Protein AF-A0A0F9WLZ4-F1 (afdb_monomer_lite)

Organism: NCBI:txid40302

Radius of gyration: 17.46 Å; chains: 1; bounding box: 41×47×43 Å

Structure (mmCIF, N/CA/C/O backbone):
data_AF-A0A0F9WLZ4-F1
#
_entry.id   AF-A0A0F9WLZ4-F1
#
loop_
_atom_site.group_PDB
_atom_site.id
_atom_site.type_symbol
_atom_site.label_atom_id
_atom_site.label_alt_id
_atom_site.label_comp_id
_atom_site.label_asym_id
_atom_site.label_entity_id
_atom_site.label_seq_id
_atom_site.pdbx_PDB_ins_code
_atom_site.Cartn_x
_atom_site.Cartn_y
_atom_site.Cartn_z
_atom_site.occupancy
_atom_site.B_iso_or_equiv
_atom_site.auth_seq_id
_atom_site.auth_comp_id
_atom_site.auth_asym_id
_atom_site.auth_atom_id
_atom_site.pdbx_PDB_model_num
ATOM 1 N N . MET A 1 1 ? 6.764 -21.287 13.023 1.00 32.31 1 MET A N 1
ATOM 2 C CA . MET A 1 1 ? 6.531 -20.755 11.669 1.00 32.31 1 MET A CA 1
ATOM 3 C C . MET A 1 1 ? 5.097 -21.068 11.311 1.00 32.31 1 MET A C 1
ATOM 5 O O . MET A 1 1 ? 4.788 -22.219 11.037 1.00 32.31 1 MET A O 1
ATOM 9 N N . THR A 1 2 ? 4.209 -20.092 11.456 1.00 35.94 2 THR A N 1
ATOM 10 C CA . THR A 1 2 ? 2.834 -20.176 10.963 1.00 35.94 2 THR A CA 1
ATOM 11 C C . THR A 1 2 ? 2.924 -20.168 9.442 1.00 35.94 2 THR A C 1
ATOM 13 O O . THR A 1 2 ? 3.440 -19.208 8.874 1.00 35.94 2 THR A O 1
ATOM 16 N N . GLU A 1 3 ? 2.523 -21.262 8.790 1.00 42.81 3 GLU A N 1
ATOM 17 C CA . GLU A 1 3 ? 2.332 -21.270 7.338 1.00 42.81 3 GLU A CA 1
ATOM 18 C C . GLU A 1 3 ? 1.482 -20.056 6.970 1.00 42.81 3 GLU A C 1
ATOM 20 O O . GLU A 1 3 ? 0.448 -19.812 7.595 1.00 42.81 3 GLU A O 1
ATOM 25 N N . ASN A 1 4 ? 1.953 -19.270 6.005 1.00 51.56 4 ASN A N 1
ATOM 26 C CA . ASN A 1 4 ? 1.273 -18.067 5.566 1.00 51.56 4 ASN A CA 1
ATOM 27 C C . ASN A 1 4 ? -0.102 -18.475 4.990 1.00 51.56 4 ASN A C 1
ATOM 29 O O . ASN A 1 4 ? -0.203 -18.977 3.871 1.00 51.56 4 ASN A O 1
ATOM 33 N N . PHE A 1 5 ? -1.150 -18.365 5.814 1.00 51.28 5 PHE A N 1
ATOM 34 C CA . PHE A 1 5 ? -2.475 -18.955 5.583 1.00 51.28 5 PHE A CA 1
ATOM 35 C C . PHE A 1 5 ? -3.078 -18.511 4.243 1.00 51.28 5 PHE A C 1
ATOM 37 O O . PHE A 1 5 ? -3.756 -19.282 3.568 1.00 51.28 5 PHE A O 1
ATOM 44 N N . PHE A 1 6 ? -2.746 -17.295 3.812 1.00 56.88 6 PHE A N 1
ATOM 45 C CA . PHE A 1 6 ? -3.253 -16.692 2.586 1.00 56.88 6 PHE A CA 1
ATOM 46 C C . PHE A 1 6 ? -2.395 -16.982 1.357 1.00 56.88 6 PHE A C 1
ATOM 48 O O . PHE A 1 6 ? -2.932 -17.074 0.255 1.00 56.88 6 PHE A O 1
ATOM 55 N N . LEU A 1 7 ? -1.093 -17.229 1.540 1.00 55.56 7 LEU A N 1
ATOM 56 C CA . LEU A 1 7 ? -0.236 -17.775 0.489 1.00 55.56 7 LEU A CA 1
ATOM 57 C C . LEU A 1 7 ? -0.803 -19.101 -0.025 1.00 55.56 7 LEU A C 1
ATOM 59 O O . LEU A 1 7 ? -0.860 -19.323 -1.229 1.00 55.56 7 LEU A O 1
ATOM 63 N N . LYS A 1 8 ? -1.297 -19.945 0.885 1.00 60.53 8 LYS A N 1
ATOM 64 C CA . LYS A 1 8 ? -1.976 -21.190 0.530 1.00 60.53 8 LYS A CA 1
ATOM 65 C C . LYS A 1 8 ? -3.262 -20.946 -0.264 1.00 60.53 8 LYS A C 1
ATOM 67 O O . LYS A 1 8 ? -3.440 -21.579 -1.289 1.00 60.53 8 LYS A O 1
ATOM 72 N N . GLU A 1 9 ? -4.109 -19.991 0.130 1.00 60.03 9 GLU A N 1
ATOM 73 C CA . GLU A 1 9 ? -5.340 -19.677 -0.621 1.00 60.03 9 GLU A CA 1
ATOM 74 C C . GLU A 1 9 ? -5.078 -19.101 -2.022 1.00 60.03 9 GLU A C 1
ATOM 76 O O . GLU A 1 9 ? -5.843 -19.372 -2.948 1.00 60.03 9 GLU A O 1
ATOM 81 N N . VAL A 1 10 ? -4.014 -18.311 -2.190 1.00 59.75 10 VAL A N 1
ATOM 82 C CA . VAL A 1 10 ? -3.597 -17.802 -3.506 1.00 59.75 10 VAL A CA 1
ATOM 83 C C . VAL A 1 10 ? -2.995 -18.932 -4.346 1.00 59.75 10 VAL A C 1
ATOM 85 O O . VAL A 1 10 ? -3.375 -19.090 -5.501 1.00 59.75 10 VAL A O 1
ATOM 88 N N . ILE A 1 11 ? -2.125 -19.766 -3.765 1.00 62.53 11 ILE A N 1
ATOM 89 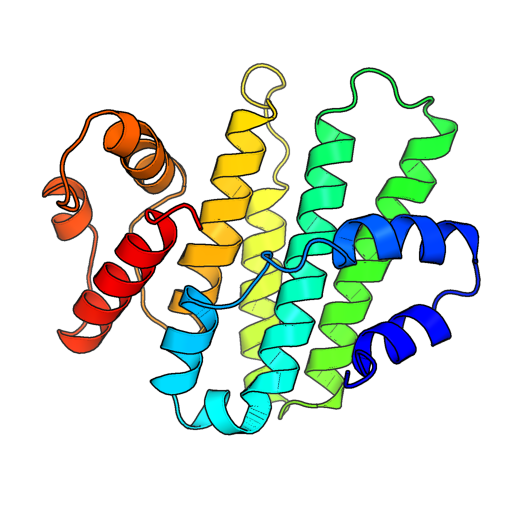C CA . ILE A 1 11 ? -1.535 -20.942 -4.427 1.00 62.53 11 ILE A CA 1
ATOM 90 C C . ILE A 1 11 ? -2.611 -21.949 -4.846 1.00 62.53 11 ILE A C 1
ATOM 92 O O . ILE A 1 11 ? -2.578 -22.424 -5.974 1.00 62.53 11 ILE A O 1
ATOM 96 N N . ASP A 1 12 ? -3.590 -22.231 -3.984 1.00 62.09 12 ASP A N 1
ATOM 97 C CA . ASP A 1 12 ? -4.677 -23.185 -4.248 1.00 62.09 12 ASP A CA 1
ATOM 98 C C . ASP A 1 12 ? -5.582 -22.733 -5.412 1.00 62.09 12 ASP A C 1
ATOM 100 O O . ASP A 1 12 ? -6.299 -23.546 -5.993 1.00 62.09 12 ASP A O 1
ATOM 104 N N . LYS A 1 13 ? -5.548 -21.442 -5.772 1.00 59.03 13 LYS A N 1
ATOM 105 C CA . LYS A 1 13 ? -6.266 -20.874 -6.923 1.00 59.03 13 LYS A CA 1
ATOM 106 C C . LYS A 1 13 ? -5.417 -20.754 -8.189 1.00 59.03 13 LYS A C 1
ATOM 108 O O . LYS A 1 13 ? -5.977 -20.517 -9.257 1.00 59.03 13 LYS A O 1
ATOM 113 N N . ILE A 1 14 ? -4.096 -20.886 -8.088 1.00 59.16 14 ILE A N 1
ATOM 114 C CA . ILE A 1 14 ? -3.179 -20.799 -9.225 1.00 59.16 14 ILE A CA 1
ATOM 115 C C . ILE A 1 14 ? -2.847 -22.224 -9.674 1.00 59.16 14 ILE A C 1
ATOM 117 O O . ILE A 1 14 ? -2.032 -22.915 -9.071 1.00 59.16 14 ILE A O 1
ATOM 121 N N . GLU A 1 15 ? -3.459 -22.674 -10.770 1.00 58.41 15 GLU A N 1
ATOM 122 C CA . GLU A 1 15 ? -3.225 -24.027 -11.305 1.00 58.41 15 GLU A CA 1
ATOM 123 C C . GLU A 1 15 ? -1.816 -24.203 -11.913 1.00 58.41 15 GLU A C 1
ATOM 125 O O . GLU A 1 15 ? -1.341 -25.325 -12.096 1.00 58.41 15 GLU A O 1
ATOM 130 N N . ASN A 1 16 ? -1.118 -23.102 -12.211 1.00 64.00 16 ASN A N 1
ATOM 131 C CA . ASN A 1 16 ? 0.193 -23.111 -12.854 1.00 64.00 16 ASN A CA 1
ATOM 132 C C . ASN A 1 16 ? 1.342 -23.036 -11.828 1.00 64.00 16 ASN A C 1
ATOM 134 O O . ASN A 1 16 ? 1.561 -22.009 -11.184 1.00 64.00 16 ASN A O 1
ATOM 138 N N . LYS A 1 17 ? 2.123 -24.118 -11.720 1.00 66.81 17 LYS A N 1
ATOM 139 C CA . LYS A 1 17 ? 3.279 -24.210 -10.809 1.00 66.81 17 LYS A CA 1
ATOM 140 C C . LYS A 1 17 ? 4.381 -23.187 -11.085 1.00 66.81 17 LYS A C 1
ATOM 142 O O . LYS A 1 17 ? 4.962 -22.688 -10.126 1.00 66.81 17 LYS A O 1
ATOM 147 N N . ASP A 1 18 ? 4.634 -22.840 -12.343 1.00 63.75 18 ASP A N 1
ATOM 148 C CA . ASP A 1 18 ? 5.679 -21.873 -12.693 1.00 63.75 18 ASP A CA 1
ATOM 149 C C . ASP A 1 18 ? 5.320 -20.475 -12.163 1.00 63.75 18 ASP A C 1
ATOM 151 O O . ASP A 1 18 ? 6.177 -19.763 -11.638 1.00 63.75 18 ASP A O 1
ATOM 155 N N . MET A 1 19 ? 4.028 -20.120 -12.182 1.00 63.81 19 MET A N 1
ATOM 156 C CA . MET A 1 19 ? 3.538 -18.881 -11.564 1.00 63.81 19 MET A CA 1
ATOM 157 C C . MET A 1 19 ? 3.732 -18.883 -10.041 1.00 63.81 19 MET A C 1
ATOM 159 O O . MET A 1 19 ? 4.098 -17.862 -9.465 1.00 63.81 19 MET A O 1
ATOM 163 N N . ILE A 1 20 ? 3.528 -20.026 -9.377 1.00 66.50 20 ILE A N 1
ATOM 164 C CA . ILE A 1 20 ? 3.722 -20.168 -7.924 1.00 66.50 20 ILE A CA 1
ATOM 165 C C . ILE A 1 20 ? 5.199 -20.005 -7.535 1.00 66.50 20 ILE A C 1
ATOM 167 O O . ILE A 1 20 ? 5.508 -19.441 -6.483 1.00 66.50 20 ILE A O 1
ATOM 171 N N . ASP A 1 21 ? 6.130 -20.491 -8.349 1.00 70.50 21 ASP A N 1
ATOM 172 C CA . ASP A 1 21 ? 7.555 -20.385 -8.033 1.00 70.50 21 ASP A CA 1
ATOM 173 C C . ASP A 1 21 ? 8.109 -18.979 -8.305 1.00 70.50 21 ASP A C 1
ATOM 175 O O . ASP A 1 21 ? 8.888 -18.467 -7.495 1.00 70.50 21 ASP A O 1
ATOM 179 N N . ILE A 1 22 ? 7.626 -18.294 -9.349 1.00 66.12 22 ILE A N 1
ATOM 180 C CA . ILE A 1 22 ? 7.871 -16.853 -9.537 1.00 66.12 22 ILE A CA 1
ATOM 181 C C . ILE A 1 22 ? 7.288 -16.069 -8.354 1.00 66.12 22 ILE A C 1
ATOM 183 O O . ILE A 1 22 ? 7.965 -15.214 -7.785 1.00 66.12 22 ILE A O 1
ATOM 187 N N . PHE A 1 23 ? 6.072 -16.405 -7.919 1.00 67.88 23 PHE A N 1
ATOM 188 C CA . PHE A 1 23 ? 5.398 -15.756 -6.796 1.00 67.88 23 PHE A CA 1
ATOM 189 C C . PHE A 1 23 ? 6.194 -15.822 -5.491 1.00 67.88 23 PHE A C 1
ATOM 191 O O . PHE A 1 23 ? 6.380 -14.806 -4.818 1.00 67.88 23 PHE A O 1
ATOM 198 N N . LYS A 1 24 ? 6.719 -17.000 -5.141 1.00 70.19 24 LYS A N 1
ATOM 199 C CA . LYS A 1 24 ? 7.513 -17.179 -3.916 1.00 70.19 24 LYS A CA 1
ATOM 200 C C . LYS A 1 24 ? 8.721 -16.245 -3.856 1.00 70.19 24 LYS A C 1
ATOM 202 O O . LYS A 1 24 ? 9.041 -15.782 -2.766 1.00 70.19 24 LYS A O 1
ATOM 207 N N . LYS A 1 25 ? 9.344 -15.916 -4.997 1.00 71.69 25 LYS A N 1
ATOM 208 C CA . LYS A 1 25 ? 10.484 -14.983 -5.070 1.00 71.69 25 LYS A CA 1
ATOM 209 C C . LYS A 1 25 ? 10.130 -13.583 -4.553 1.00 71.69 25 LYS A C 1
ATOM 211 O O . LYS A 1 25 ? 10.965 -12.923 -3.939 1.00 71.69 25 LYS A O 1
ATOM 216 N N . TYR A 1 26 ? 8.908 -13.121 -4.809 1.00 69.25 26 TYR A N 1
ATOM 217 C CA . TYR A 1 26 ? 8.459 -11.790 -4.393 1.00 69.25 26 TYR A CA 1
ATOM 218 C C . TYR A 1 26 ? 7.930 -11.766 -2.955 1.00 69.25 26 TYR A C 1
ATOM 220 O O . TYR A 1 26 ? 7.994 -10.726 -2.303 1.00 69.25 26 TYR A O 1
ATOM 228 N N . LEU A 1 27 ? 7.484 -12.914 -2.440 1.00 65.81 27 LEU A N 1
ATOM 229 C CA . LEU A 1 27 ? 7.003 -13.081 -1.066 1.00 65.81 27 LEU A CA 1
ATOM 230 C C . LEU A 1 27 ? 8.093 -13.362 -0.034 1.00 65.81 27 LEU A C 1
ATOM 232 O O . LEU A 1 27 ? 7.906 -13.054 1.137 1.00 65.81 27 LEU A O 1
ATOM 236 N N . SER A 1 28 ? 9.205 -13.977 -0.444 1.00 55.72 28 SER A N 1
ATOM 237 C CA . SER A 1 28 ? 10.303 -14.357 0.455 1.00 55.72 28 SER A CA 1
ATOM 238 C C . SER A 1 28 ? 11.131 -13.173 0.953 1.00 55.72 28 SER A C 1
ATOM 240 O O . SER A 1 28 ? 12.042 -13.363 1.750 1.00 55.72 28 SER A O 1
ATOM 242 N N . ASN A 1 29 ? 10.853 -11.961 0.471 1.00 54.00 29 ASN A N 1
ATOM 243 C CA . ASN A 1 29 ? 11.454 -10.748 1.007 1.00 54.00 29 ASN A CA 1
ATOM 244 C C . ASN A 1 29 ? 10.631 -10.309 2.222 1.00 54.00 29 ASN A C 1
ATOM 246 O O . ASN A 1 29 ? 9.601 -9.650 2.082 1.00 54.00 29 ASN A O 1
ATOM 250 N N . GLU A 1 30 ? 11.086 -10.740 3.397 1.00 49.75 30 GLU A N 1
ATOM 251 C CA . GLU A 1 30 ? 10.415 -10.611 4.696 1.00 49.75 30 GLU A CA 1
ATOM 252 C C . GLU A 1 30 ? 10.121 -9.155 5.127 1.00 49.75 30 GLU A C 1
ATOM 254 O O . GLU A 1 30 ? 9.250 -8.945 5.967 1.00 49.75 30 GLU A O 1
ATOM 259 N N . ASP A 1 31 ? 10.730 -8.146 4.494 1.00 50.47 31 ASP A N 1
ATOM 260 C CA . ASP A 1 31 ? 10.697 -6.738 4.944 1.00 50.47 31 ASP A CA 1
ATOM 261 C C . ASP A 1 31 ? 9.610 -5.860 4.302 1.00 50.47 31 ASP A C 1
ATOM 263 O O . ASP A 1 31 ? 9.563 -4.641 4.462 1.00 50.47 31 ASP A O 1
ATOM 267 N N . VAL A 1 32 ? 8.712 -6.460 3.528 1.00 51.06 32 VAL A N 1
ATOM 268 C CA . VAL A 1 32 ? 7.831 -5.707 2.624 1.00 51.06 32 VAL A CA 1
ATOM 269 C C . VAL A 1 32 ? 6.664 -5.006 3.334 1.00 51.06 32 VAL A C 1
ATOM 271 O O . VAL A 1 32 ? 6.018 -4.115 2.783 1.00 51.06 32 VAL A O 1
ATOM 274 N N . CYS A 1 33 ? 6.381 -5.359 4.578 1.00 54.12 33 CYS A N 1
ATOM 275 C CA . CYS A 1 33 ? 5.324 -4.720 5.334 1.00 54.12 33 CYS A CA 1
ATOM 276 C C . CYS A 1 33 ? 5.626 -4.911 6.802 1.00 54.12 33 CYS A C 1
ATOM 278 O O . CYS A 1 33 ? 5.719 -6.064 7.214 1.00 54.12 33 CYS A O 1
ATOM 280 N N . CYS A 1 34 ? 5.714 -3.829 7.580 1.00 63.53 34 CYS A N 1
ATOM 281 C CA . CYS A 1 34 ? 4.942 -3.824 8.817 1.00 63.53 34 CYS A CA 1
ATOM 282 C C . CYS A 1 34 ? 4.981 -2.521 9.598 1.00 63.53 34 CYS A C 1
ATOM 284 O O . CYS A 1 34 ? 3.930 -2.136 10.078 1.00 63.53 34 CYS A O 1
ATOM 286 N N . SER A 1 35 ? 6.104 -1.818 9.751 1.00 77.56 35 SER A N 1
ATOM 287 C CA . SER A 1 35 ? 6.188 -0.818 10.832 1.00 77.56 35 SER A CA 1
ATOM 288 C C . SER A 1 35 ? 5.157 0.320 10.713 1.00 77.56 35 SER A C 1
ATOM 290 O O . SER A 1 35 ? 4.478 0.638 11.692 1.00 77.56 35 SER A O 1
ATOM 292 N N . THR A 1 36 ? 4.947 0.876 9.513 1.00 85.56 36 THR A N 1
ATOM 293 C CA . THR A 1 36 ? 3.945 1.933 9.283 1.00 85.56 36 THR A CA 1
ATOM 294 C C . THR A 1 36 ? 2.511 1.414 9.355 1.00 85.56 36 THR A C 1
ATOM 296 O O . THR A 1 36 ? 1.663 2.028 10.001 1.00 85.56 36 THR A O 1
ATOM 299 N N . LEU A 1 37 ? 2.227 0.264 8.739 1.00 87.19 37 LEU A N 1
ATOM 300 C CA . LEU A 1 37 ? 0.895 -0.339 8.758 1.00 87.19 37 LEU A CA 1
ATOM 301 C C . LEU A 1 37 ? 0.510 -0.824 10.166 1.00 87.19 37 LEU A C 1
ATOM 303 O O . LEU A 1 37 ? -0.596 -0.553 10.619 1.00 87.19 37 LEU A O 1
ATOM 307 N N . GLN A 1 38 ? 1.425 -1.473 10.887 1.00 87.38 38 GLN A N 1
ATOM 308 C CA . GLN A 1 38 ? 1.256 -1.911 12.275 1.00 87.38 38 GLN A CA 1
ATOM 309 C C . GLN A 1 38 ? 1.022 -0.733 13.210 1.00 87.38 38 GLN A C 1
ATOM 311 O O . GLN A 1 38 ? 0.144 -0.814 14.067 1.00 87.38 38 GLN A O 1
ATOM 316 N N . LEU A 1 39 ? 1.767 0.369 13.043 1.00 88.88 39 LEU A N 1
ATOM 317 C CA . LEU A 1 39 ? 1.522 1.594 13.802 1.00 88.88 39 LEU A CA 1
ATOM 318 C C . LEU A 1 39 ? 0.068 2.047 13.620 1.00 88.88 39 LEU A C 1
ATOM 320 O O . LEU A 1 39 ? -0.640 2.269 14.596 1.00 88.88 39 LEU A O 1
ATOM 324 N N . ILE A 1 40 ? -0.406 2.111 12.377 1.00 89.12 40 ILE A N 1
ATOM 325 C CA . ILE A 1 40 ? -1.772 2.538 12.073 1.00 89.12 40 ILE A CA 1
ATOM 326 C C . ILE A 1 40 ? -2.826 1.556 12.601 1.00 89.12 40 ILE A C 1
ATOM 328 O O . ILE A 1 40 ? -3.836 1.982 13.165 1.00 89.12 40 ILE A O 1
ATOM 332 N N . ILE A 1 41 ? -2.608 0.248 12.444 1.00 89.19 41 ILE A N 1
ATOM 333 C CA . ILE A 1 41 ? -3.513 -0.791 12.949 1.00 89.19 41 ILE A CA 1
ATOM 334 C C . ILE A 1 41 ? -3.614 -0.711 14.476 1.00 89.19 41 ILE A C 1
ATOM 336 O O . ILE A 1 41 ? -4.712 -0.774 15.029 1.00 89.19 41 ILE A O 1
ATOM 340 N N . LYS A 1 42 ? -2.485 -0.524 15.167 1.00 86.88 42 LYS A N 1
ATOM 341 C CA . LYS A 1 42 ? -2.430 -0.410 16.628 1.00 86.88 42 LYS A CA 1
ATOM 342 C C . LYS A 1 42 ? -3.262 0.760 17.150 1.00 86.88 42 LYS A C 1
ATOM 344 O O . LYS A 1 42 ? -3.897 0.625 18.196 1.00 86.88 42 LYS A O 1
ATOM 349 N N . GLU A 1 43 ? -3.277 1.864 16.414 1.00 85.06 43 GLU A N 1
ATOM 350 C CA . GLU A 1 43 ? -3.986 3.096 16.766 1.00 85.06 43 GLU A CA 1
ATOM 351 C C . GLU A 1 43 ? -5.457 3.101 16.292 1.00 85.06 43 GLU A C 1
ATOM 353 O O . GLU A 1 43 ? -6.193 4.052 16.558 1.00 85.06 43 GLU A O 1
ATOM 358 N N . ASN A 1 44 ? -5.931 2.033 15.629 1.00 85.38 44 ASN A N 1
ATOM 359 C CA . ASN A 1 44 ? -7.316 1.894 15.175 1.00 85.38 44 ASN A CA 1
ATOM 360 C C . ASN A 1 44 ? -7.941 0.553 15.598 1.00 85.38 44 ASN A C 1
ATOM 362 O O . ASN A 1 44 ? -7.723 -0.488 14.979 1.00 85.38 44 ASN A O 1
ATOM 366 N N . GLU A 1 45 ? -8.820 0.587 16.605 1.00 84.31 45 GLU A N 1
ATOM 367 C CA . GLU A 1 45 ? -9.467 -0.614 17.157 1.00 84.31 45 GLU A CA 1
ATOM 368 C C . GLU A 1 45 ? -10.256 -1.444 16.135 1.00 84.31 45 GLU A C 1
ATOM 370 O O . GLU A 1 45 ? -10.331 -2.667 16.271 1.00 84.31 45 GLU A O 1
ATOM 375 N N . LYS A 1 46 ? -10.853 -0.808 15.116 1.00 84.06 46 LYS A N 1
ATOM 376 C CA . LYS A 1 46 ? -11.572 -1.539 14.062 1.00 84.06 46 LYS A CA 1
ATOM 377 C C . LYS A 1 46 ? -10.599 -2.340 13.207 1.00 84.06 46 LYS A C 1
ATOM 379 O O . LYS A 1 46 ? -10.890 -3.488 12.888 1.00 84.06 46 LYS A O 1
ATOM 384 N N . LEU A 1 47 ? -9.446 -1.756 12.878 1.00 87.00 47 LEU A N 1
ATOM 385 C CA . LEU A 1 47 ? -8.423 -2.429 12.081 1.00 87.00 47 LEU A CA 1
ATOM 386 C C . LEU A 1 47 ? -7.720 -3.527 12.880 1.00 87.00 47 LEU A C 1
ATOM 388 O O . LEU A 1 47 ? -7.473 -4.605 12.352 1.00 87.00 47 LEU A O 1
ATOM 392 N N . LYS A 1 48 ? -7.480 -3.290 14.173 1.00 88.88 48 LYS A N 1
ATOM 393 C CA . LYS A 1 48 ? -6.802 -4.226 15.078 1.00 88.88 48 LYS A CA 1
ATOM 394 C C . LYS A 1 48 ? -7.469 -5.599 15.172 1.00 88.88 48 LYS A C 1
ATOM 396 O O . LYS A 1 48 ? -6.789 -6.604 15.327 1.00 88.88 48 LYS A O 1
ATOM 401 N N . LYS A 1 49 ? -8.798 -5.669 15.042 1.00 88.62 49 LYS A N 1
ATOM 402 C CA . LYS A 1 49 ? -9.538 -6.948 15.018 1.00 88.62 49 LYS A CA 1
ATOM 403 C C . LYS A 1 49 ? -9.224 -7.816 13.796 1.00 88.62 49 LYS A C 1
ATOM 405 O O . LYS A 1 49 ? -9.516 -9.006 13.817 1.00 88.62 49 LYS A O 1
ATOM 410 N N . HIS A 1 50 ? -8.661 -7.216 12.753 1.00 89.12 50 HIS A N 1
ATOM 411 C CA . HIS A 1 50 ? -8.372 -7.842 11.470 1.00 89.12 50 HIS A CA 1
ATOM 412 C C . HIS A 1 50 ? -6.902 -7.631 11.064 1.00 89.12 50 HIS A C 1
ATOM 414 O O . HIS A 1 50 ? -6.590 -7.612 9.877 1.00 89.12 50 HIS A O 1
ATOM 420 N N . GLU A 1 51 ? -6.004 -7.452 12.040 1.00 87.06 51 GLU A N 1
ATOM 421 C CA . GLU A 1 51 ? -4.586 -7.133 11.821 1.00 87.06 51 GLU A CA 1
ATOM 422 C C . GLU A 1 51 ? -3.910 -8.097 10.837 1.00 87.06 51 GLU A C 1
ATOM 424 O O . GLU A 1 51 ? -3.377 -7.651 9.822 1.00 87.06 51 GLU A O 1
ATOM 429 N N . ASP A 1 52 ? -4.022 -9.406 11.073 1.00 83.19 52 ASP A N 1
ATOM 430 C CA . ASP A 1 52 ? -3.412 -10.433 10.219 1.00 83.19 52 ASP A CA 1
ATOM 431 C C . ASP A 1 52 ? -3.914 -10.359 8.768 1.00 83.19 52 ASP A C 1
ATOM 433 O O . ASP A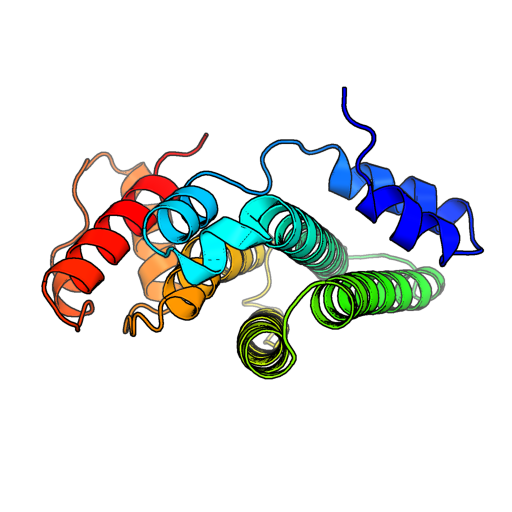 1 52 ? -3.145 -10.517 7.823 1.00 83.19 52 ASP A O 1
ATOM 437 N N . ILE A 1 53 ? -5.204 -10.063 8.578 1.00 85.38 53 ILE A N 1
ATOM 438 C CA . ILE A 1 53 ? -5.815 -9.931 7.249 1.00 85.38 53 ILE A CA 1
ATOM 439 C C . ILE A 1 53 ? -5.219 -8.723 6.521 1.00 85.38 53 ILE A C 1
ATOM 441 O O . ILE A 1 53 ? -4.897 -8.819 5.338 1.00 85.38 53 ILE A O 1
ATOM 445 N N . PHE A 1 54 ? -5.042 -7.595 7.217 1.00 86.38 54 PHE A N 1
ATOM 446 C CA . PHE A 1 54 ? -4.453 -6.394 6.625 1.00 86.38 54 PHE A CA 1
ATOM 447 C C . PHE A 1 54 ? -2.986 -6.564 6.285 1.00 86.38 54 PHE A C 1
ATOM 449 O O . PHE A 1 54 ? -2.584 -6.175 5.191 1.00 86.38 54 PHE A O 1
ATOM 456 N N . ILE A 1 55 ? -2.208 -7.145 7.195 1.00 83.00 55 ILE A N 1
ATOM 457 C CA . ILE A 1 55 ? -0.784 -7.393 6.979 1.00 83.00 55 ILE A CA 1
ATOM 458 C C . ILE A 1 55 ? -0.596 -8.276 5.743 1.00 83.00 55 ILE A C 1
ATOM 460 O O . ILE A 1 55 ? 0.190 -7.938 4.860 1.00 83.00 55 ILE A O 1
ATOM 464 N N . GLU A 1 56 ? -1.346 -9.370 5.628 1.00 78.94 56 GLU A N 1
ATOM 465 C CA . GLU A 1 56 ? -1.175 -10.308 4.517 1.00 78.94 56 GLU A CA 1
ATOM 466 C C . GLU A 1 56 ? -1.718 -9.763 3.188 1.00 78.94 56 GLU A C 1
ATOM 468 O O . GLU A 1 56 ? -1.045 -9.870 2.160 1.00 78.94 56 GLU A O 1
ATOM 473 N N . ALA A 1 57 ? -2.872 -9.086 3.193 1.00 84.38 57 ALA A N 1
ATOM 474 C CA . ALA A 1 57 ? -3.375 -8.396 2.004 1.00 84.38 57 ALA A CA 1
ATOM 475 C C . ALA A 1 57 ? -2.388 -7.320 1.515 1.00 84.38 57 ALA A C 1
ATOM 477 O O . ALA A 1 57 ? -2.146 -7.197 0.313 1.00 84.38 57 ALA A O 1
ATOM 478 N N . HIS A 1 58 ? -1.772 -6.576 2.438 1.00 87.19 58 HIS A N 1
ATOM 479 C CA . HIS A 1 58 ? -0.791 -5.556 2.090 1.00 87.19 58 HIS A CA 1
ATOM 480 C C . HIS A 1 58 ? 0.495 -6.162 1.527 1.00 87.19 58 HIS A C 1
ATOM 482 O O . HIS A 1 58 ? 0.979 -5.697 0.500 1.00 87.19 58 HIS A O 1
ATOM 488 N N . LYS A 1 59 ? 1.026 -7.236 2.126 1.00 81.50 59 LYS A N 1
ATOM 489 C CA . LYS A 1 59 ? 2.199 -7.951 1.590 1.00 81.50 59 LYS A CA 1
ATOM 490 C C . LYS A 1 59 ? 1.985 -8.394 0.145 1.00 81.50 59 LYS A C 1
ATOM 492 O O . LYS A 1 59 ? 2.861 -8.189 -0.692 1.00 81.50 59 LYS A O 1
ATOM 497 N N . LEU A 1 60 ? 0.812 -8.954 -0.159 1.00 80.75 60 LEU A N 1
ATOM 498 C CA . LEU A 1 60 ? 0.455 -9.366 -1.518 1.00 80.75 60 LEU A CA 1
ATOM 499 C C . LEU A 1 60 ? 0.371 -8.181 -2.478 1.00 80.75 60 LEU A C 1
ATOM 501 O O . LEU A 1 60 ? 0.867 -8.266 -3.600 1.00 80.75 60 LEU A O 1
ATOM 505 N N . PHE A 1 61 ? -0.203 -7.067 -2.027 1.00 85.62 61 PHE A N 1
ATOM 506 C CA . PHE A 1 61 ? -0.253 -5.840 -2.809 1.00 85.62 61 PHE A CA 1
ATOM 507 C C . PHE A 1 61 ? 1.148 -5.325 -3.151 1.00 85.62 61 PHE A C 1
ATOM 509 O O . PHE A 1 61 ? 1.453 -5.104 -4.322 1.00 85.62 61 PHE A O 1
ATOM 516 N N . VAL A 1 62 ? 2.038 -5.201 -2.165 1.00 85.62 62 VAL A N 1
ATOM 517 C CA . VAL A 1 62 ? 3.395 -4.709 -2.430 1.00 85.62 62 VAL A CA 1
ATOM 518 C C . VAL A 1 62 ? 4.189 -5.690 -3.294 1.00 85.62 62 VAL A C 1
ATOM 520 O O . VAL A 1 62 ? 4.900 -5.258 -4.197 1.00 85.62 62 VAL A O 1
ATOM 523 N N . ALA A 1 63 ? 4.048 -7.001 -3.076 1.00 80.88 63 ALA A N 1
ATOM 524 C CA . ALA A 1 63 ? 4.665 -8.012 -3.934 1.00 80.88 63 ALA A CA 1
ATOM 525 C C . ALA A 1 63 ? 4.197 -7.877 -5.393 1.00 80.88 63 ALA A C 1
ATOM 527 O O . ALA A 1 63 ? 5.025 -7.915 -6.304 1.00 80.88 63 ALA A O 1
ATOM 528 N N . SER A 1 64 ? 2.897 -7.643 -5.611 1.00 80.94 64 SER A N 1
ATOM 529 C CA . SER A 1 64 ? 2.343 -7.413 -6.949 1.00 80.94 64 SER A CA 1
ATOM 530 C C . SER A 1 64 ? 2.927 -6.165 -7.614 1.00 80.94 64 SER A C 1
ATOM 532 O O . SER A 1 64 ? 3.277 -6.220 -8.792 1.00 80.94 64 SER A O 1
ATOM 534 N N . GLN A 1 65 ? 3.124 -5.082 -6.850 1.00 85.25 65 GLN A N 1
ATOM 535 C CA . GLN A 1 65 ? 3.714 -3.853 -7.375 1.00 85.25 65 GLN A CA 1
ATOM 536 C C . GLN A 1 65 ? 5.200 -4.026 -7.689 1.00 85.25 65 GLN A C 1
ATOM 538 O O . GLN A 1 65 ? 5.641 -3.613 -8.750 1.00 85.25 65 GLN A O 1
ATOM 543 N N . ARG A 1 66 ? 5.973 -4.693 -6.825 1.00 82.31 66 ARG A N 1
ATOM 544 C CA . ARG A 1 66 ? 7.389 -4.991 -7.111 1.00 82.31 66 ARG A CA 1
ATOM 545 C C . ARG A 1 66 ? 7.549 -5.790 -8.396 1.00 82.31 66 ARG A C 1
ATOM 547 O O . ARG A 1 66 ? 8.501 -5.576 -9.135 1.00 82.31 66 ARG A O 1
ATOM 554 N N . MET A 1 67 ? 6.622 -6.710 -8.650 1.00 79.75 67 MET A N 1
ATOM 555 C CA . MET A 1 67 ? 6.620 -7.445 -9.902 1.00 79.75 67 MET A CA 1
ATOM 556 C C . MET A 1 67 ? 6.330 -6.516 -11.085 1.00 79.75 67 MET A C 1
ATOM 558 O O . MET A 1 67 ? 7.063 -6.577 -12.060 1.00 79.75 67 MET A O 1
ATOM 562 N N . LEU A 1 68 ? 5.335 -5.624 -10.991 1.00 80.38 68 LEU A N 1
ATOM 563 C CA . LEU A 1 68 ? 5.055 -4.618 -12.029 1.00 80.38 68 LEU A CA 1
ATOM 564 C C . LEU A 1 68 ? 6.260 -3.711 -12.308 1.00 80.38 68 LEU A C 1
ATOM 566 O O . LEU A 1 68 ? 6.595 -3.501 -13.471 1.00 80.38 68 LEU A O 1
ATOM 570 N N . ASP A 1 69 ? 6.937 -3.237 -11.263 1.00 80.81 69 ASP A N 1
ATOM 571 C CA . ASP A 1 69 ? 8.131 -2.396 -11.383 1.00 80.81 69 ASP A CA 1
ATOM 572 C C . ASP A 1 69 ? 9.244 -3.139 -12.149 1.00 80.81 69 ASP A C 1
ATOM 574 O O . ASP A 1 69 ? 9.797 -2.618 -13.116 1.00 80.81 69 ASP A O 1
ATOM 578 N N . ASP A 1 70 ? 9.516 -4.399 -11.784 1.00 77.94 70 ASP A N 1
ATOM 579 C CA . ASP A 1 70 ? 10.494 -5.248 -12.477 1.00 77.94 70 ASP A CA 1
ATOM 580 C C . ASP A 1 70 ? 10.133 -5.459 -13.958 1.00 77.94 70 ASP A C 1
ATOM 582 O O . ASP A 1 70 ? 11.019 -5.614 -14.798 1.00 77.94 70 ASP A O 1
ATOM 586 N N . LEU A 1 71 ? 8.842 -5.516 -14.297 1.00 75.62 71 LEU A N 1
ATOM 587 C CA . LEU A 1 71 ? 8.386 -5.661 -15.681 1.00 75.62 71 LEU A CA 1
ATOM 588 C C . LEU A 1 71 ? 8.550 -4.382 -16.482 1.00 75.62 71 LEU A C 1
ATOM 590 O O . LEU A 1 71 ? 8.953 -4.452 -17.644 1.00 75.62 71 LEU A O 1
ATOM 594 N N . ALA A 1 72 ? 8.258 -3.242 -15.862 1.00 74.69 72 ALA A N 1
ATOM 595 C CA . ALA A 1 72 ? 8.430 -1.935 -16.469 1.00 74.69 72 ALA A CA 1
ATOM 596 C C . ALA A 1 72 ? 9.917 -1.635 -16.728 1.00 74.69 72 ALA A C 1
ATOM 598 O O . ALA A 1 72 ? 10.266 -1.142 -17.796 1.00 74.69 72 ALA A O 1
ATOM 599 N N . CYS A 1 73 ? 10.806 -2.014 -15.801 1.00 71.31 73 CYS A N 1
ATOM 600 C CA . CYS A 1 73 ? 12.251 -1.792 -15.920 1.00 71.31 73 CYS A CA 1
ATOM 601 C C . CYS A 1 73 ? 12.997 -2.804 -16.806 1.00 71.31 73 CYS A C 1
ATOM 603 O O . CYS A 1 73 ? 14.171 -2.594 -17.116 1.00 71.31 73 CYS A O 1
ATOM 605 N N . LYS A 1 74 ? 12.379 -3.922 -17.208 1.00 67.62 74 LYS A N 1
ATOM 606 C CA . LYS A 1 74 ? 13.027 -4.881 -18.113 1.00 67.62 74 LYS A CA 1
ATOM 607 C C . LYS A 1 74 ? 13.023 -4.341 -19.541 1.00 67.62 74 LYS A C 1
ATOM 609 O O . LYS A 1 74 ? 12.029 -4.452 -20.259 1.00 67.62 74 LYS A O 1
ATOM 614 N N . ASP A 1 75 ? 14.194 -3.881 -19.978 1.00 53.31 75 ASP A N 1
ATOM 615 C CA . ASP A 1 75 ? 14.436 -3.405 -21.347 1.00 53.31 75 ASP A CA 1
ATOM 616 C C . ASP A 1 75 ? 14.070 -4.436 -22.434 1.00 53.31 75 ASP A C 1
ATOM 618 O O . ASP A 1 75 ? 13.789 -4.066 -23.572 1.00 53.31 75 ASP A O 1
ATOM 622 N N . ILE A 1 76 ? 14.092 -5.744 -22.141 1.00 49.59 76 ILE A N 1
ATOM 623 C CA . ILE A 1 76 ? 14.033 -6.783 -23.184 1.00 49.59 76 ILE A CA 1
ATOM 624 C C . ILE A 1 76 ? 13.438 -8.104 -22.663 1.00 49.59 76 ILE A C 1
ATOM 626 O O . ILE A 1 76 ? 14.057 -9.161 -22.789 1.00 49.59 76 ILE A O 1
ATOM 630 N N . THR A 1 77 ? 12.241 -8.112 -22.073 1.00 45.31 77 THR A N 1
ATOM 631 C CA . THR A 1 77 ? 11.503 -9.389 -22.020 1.00 45.31 77 THR A CA 1
ATOM 632 C C . THR A 1 77 ? 10.971 -9.666 -23.431 1.00 45.31 77 THR A C 1
ATOM 634 O O . THR A 1 77 ? 10.275 -8.800 -23.969 1.00 45.31 77 THR A O 1
ATOM 637 N N . PRO A 1 78 ? 11.273 -10.819 -24.067 1.00 50.50 78 PRO A N 1
ATOM 638 C CA . PRO A 1 78 ? 10.604 -11.206 -25.307 1.00 50.50 78 PRO A CA 1
ATOM 639 C C . PRO A 1 78 ? 9.092 -11.061 -25.117 1.00 50.50 78 PRO A C 1
ATOM 641 O O . PRO A 1 78 ? 8.580 -11.465 -24.072 1.00 50.50 78 PRO A O 1
ATOM 644 N N . TYR A 1 79 ? 8.397 -10.460 -26.088 1.00 50.09 79 TYR A N 1
ATOM 645 C CA . TYR A 1 79 ? 6.961 -10.140 -26.006 1.00 50.09 79 TYR A CA 1
ATOM 646 C C . TYR A 1 79 ? 6.108 -11.314 -25.484 1.00 50.09 79 TYR A C 1
ATOM 648 O O . TYR A 1 79 ? 5.154 -11.092 -24.750 1.00 50.09 79 TYR A O 1
ATOM 656 N N . GLU A 1 80 ? 6.510 -12.553 -25.780 1.00 50.84 80 GLU A N 1
ATOM 657 C CA . GLU A 1 80 ? 5.851 -13.797 -25.359 1.00 50.84 80 GLU A CA 1
ATOM 658 C C . GLU A 1 80 ? 5.768 -13.998 -23.831 1.00 50.84 80 GLU A C 1
ATOM 660 O O . GLU A 1 80 ? 4.856 -14.669 -23.359 1.00 50.84 80 GLU A O 1
ATOM 665 N N . ASN A 1 81 ? 6.663 -13.393 -23.039 1.00 55.38 81 ASN A N 1
ATOM 666 C CA . ASN A 1 81 ? 6.632 -13.493 -21.573 1.00 55.38 81 ASN A CA 1
ATOM 667 C C . ASN A 1 81 ? 5.882 -12.329 -20.899 1.00 55.38 81 ASN A C 1
ATOM 669 O O . ASN A 1 81 ? 5.438 -12.479 -19.763 1.00 55.38 81 ASN A O 1
ATOM 673 N N . ARG A 1 82 ? 5.689 -11.191 -21.591 1.00 61.12 82 ARG A N 1
ATOM 674 C CA . ARG A 1 82 ? 5.004 -10.013 -21.018 1.00 61.12 82 ARG A CA 1
ATOM 675 C C . ARG A 1 82 ? 3.536 -10.287 -20.700 1.00 61.12 82 ARG A C 1
ATOM 677 O O . ARG A 1 82 ? 3.044 -9.807 -19.684 1.00 61.12 82 ARG A O 1
ATOM 684 N N . ASP A 1 83 ? 2.849 -11.075 -21.522 1.00 61.91 83 ASP A N 1
ATOM 685 C CA . ASP A 1 83 ? 1.436 -11.400 -21.294 1.00 61.91 83 ASP A CA 1
ATOM 686 C C . ASP A 1 83 ? 1.250 -12.239 -20.022 1.00 61.91 83 ASP A C 1
ATOM 688 O O . ASP A 1 83 ? 0.364 -11.962 -19.213 1.00 61.91 83 ASP A O 1
ATOM 692 N N . MET A 1 84 ? 2.127 -13.224 -19.798 1.00 64.31 84 MET A N 1
ATOM 693 C CA . MET A 1 84 ? 2.117 -14.045 -18.580 1.00 64.31 84 MET A CA 1
ATOM 694 C C . MET A 1 84 ? 2.427 -13.208 -17.342 1.00 64.31 84 MET A C 1
ATOM 696 O O . MET A 1 84 ? 1.771 -13.347 -16.312 1.00 64.31 84 MET A O 1
ATOM 700 N N . ASP A 1 85 ? 3.387 -12.300 -17.463 1.00 64.00 85 ASP A N 1
ATOM 701 C CA . ASP A 1 85 ? 3.777 -11.373 -16.414 1.00 64.00 85 ASP A CA 1
ATOM 702 C C . ASP A 1 85 ? 2.631 -10.415 -16.015 1.00 64.00 85 ASP A C 1
ATOM 704 O O . ASP A 1 85 ? 2.322 -10.257 -14.833 1.00 64.00 85 ASP A O 1
ATOM 708 N N . VAL A 1 86 ? 1.909 -9.854 -16.988 1.00 68.50 86 VAL A N 1
ATOM 709 C CA . VAL A 1 86 ? 0.719 -9.022 -16.737 1.00 68.50 86 VAL A CA 1
ATOM 710 C C . VAL A 1 86 ? -0.412 -9.835 -16.095 1.00 68.50 86 VAL A C 1
ATOM 712 O O . VAL A 1 86 ? -1.022 -9.389 -15.118 1.00 68.50 86 VAL A O 1
ATOM 715 N N . VAL A 1 87 ? -0.682 -11.048 -16.593 1.00 68.25 87 VAL A N 1
ATOM 716 C CA . VAL A 1 87 ? -1.689 -11.958 -16.016 1.00 68.25 87 VAL A CA 1
ATOM 717 C C . VAL A 1 87 ? -1.361 -12.297 -14.560 1.00 68.25 87 VAL A C 1
ATOM 719 O O . VAL A 1 87 ? -2.262 -12.332 -13.714 1.00 68.25 87 VAL A O 1
ATOM 722 N N . MET A 1 88 ? -0.083 -12.494 -14.235 1.00 68.38 88 MET A N 1
ATOM 723 C CA . MET A 1 88 ? 0.365 -12.738 -12.865 1.00 68.38 88 MET A CA 1
ATOM 724 C C . MET A 1 88 ? 0.065 -11.540 -11.948 1.00 68.38 88 MET A C 1
ATOM 726 O O . MET A 1 88 ? -0.515 -11.733 -10.879 1.00 68.38 88 MET A O 1
ATOM 730 N N . CYS A 1 89 ? 0.338 -10.303 -12.375 1.00 70.25 89 CYS A N 1
ATOM 731 C CA . CYS A 1 89 ? 0.009 -9.102 -11.595 1.00 70.25 89 CYS A CA 1
ATOM 732 C C . CYS A 1 89 ? -1.492 -8.975 -11.301 1.00 70.25 89 CYS A C 1
ATOM 734 O O . CYS A 1 89 ? -1.882 -8.747 -10.152 1.00 70.25 89 CYS A O 1
ATOM 736 N N . PHE A 1 90 ? -2.347 -9.193 -12.307 1.00 72.50 90 PHE A N 1
A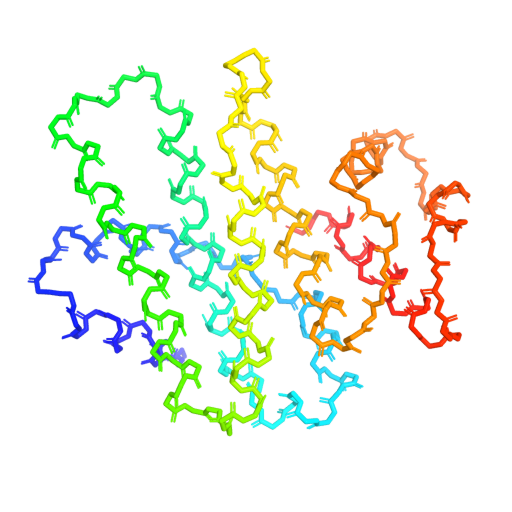TOM 737 C CA . PHE A 1 90 ? -3.800 -9.199 -12.107 1.00 72.50 90 PHE A CA 1
ATOM 738 C C . PHE A 1 90 ? -4.252 -10.307 -11.156 1.00 72.50 90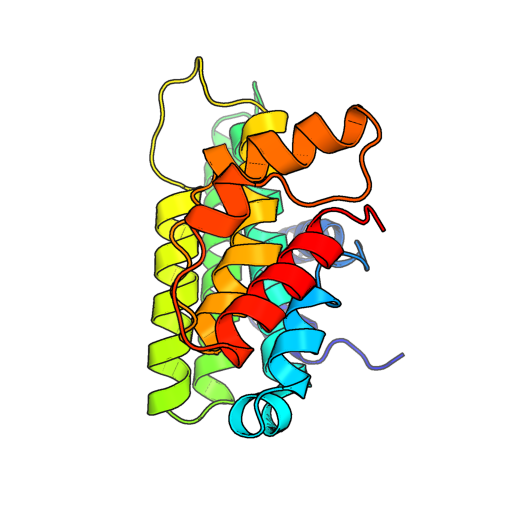 PHE A C 1
ATOM 740 O O . PHE A 1 90 ? -5.140 -10.089 -10.330 1.00 72.50 90 PHE A O 1
ATOM 747 N N . THR A 1 91 ? -3.619 -11.478 -11.229 1.00 70.19 91 THR A N 1
ATOM 748 C CA . THR A 1 91 ? -3.907 -12.602 -10.332 1.00 70.19 91 THR A CA 1
ATOM 749 C C . THR A 1 91 ? -3.567 -12.254 -8.879 1.00 70.19 91 THR A C 1
ATOM 751 O O . THR A 1 91 ? -4.356 -12.556 -7.981 1.00 70.19 91 THR A O 1
ATOM 754 N N . PHE A 1 92 ? -2.461 -11.542 -8.625 1.00 71.69 92 PHE A N 1
ATOM 755 C CA . PHE A 1 92 ? -2.119 -11.084 -7.273 1.00 71.69 92 PHE A CA 1
ATOM 756 C C . PHE A 1 92 ? -3.105 -10.068 -6.727 1.00 71.69 92 PHE A C 1
ATOM 758 O O . PHE A 1 92 ? -3.582 -10.218 -5.600 1.00 71.69 92 PHE A O 1
ATOM 765 N N . TYR A 1 93 ? -3.459 -9.073 -7.535 1.00 75.62 93 TYR A N 1
ATOM 766 C CA . TYR A 1 93 ? -4.436 -8.077 -7.122 1.00 75.62 93 TYR A CA 1
ATOM 767 C C . TYR A 1 93 ? -5.814 -8.713 -6.860 1.00 75.62 93 TYR A C 1
ATOM 769 O O . TYR A 1 93 ? -6.467 -8.419 -5.858 1.00 75.62 93 TYR A O 1
ATOM 777 N N . ALA A 1 94 ? -6.228 -9.689 -7.676 1.00 76.50 94 ALA A N 1
ATOM 778 C CA . ALA A 1 94 ? -7.435 -10.477 -7.425 1.00 76.50 94 ALA A CA 1
ATOM 779 C C . ALA A 1 94 ? -7.357 -11.295 -6.117 1.00 76.50 94 ALA A C 1
ATOM 781 O O . ALA A 1 94 ? -8.373 -11.469 -5.430 1.00 76.50 94 ALA A O 1
ATOM 782 N N . GLY A 1 95 ? -6.163 -11.767 -5.745 1.00 76.06 95 GLY A N 1
ATOM 783 C CA . GLY A 1 95 ? -5.879 -12.387 -4.451 1.00 76.06 95 GLY A CA 1
ATOM 784 C C . GLY A 1 95 ? -6.131 -11.434 -3.281 1.00 76.06 95 GLY A C 1
ATOM 785 O O . GLY A 1 95 ? -6.887 -11.780 -2.372 1.00 76.06 95 GLY A O 1
ATOM 786 N N . VAL A 1 96 ? -5.600 -10.206 -3.351 1.00 82.06 96 VAL A N 1
ATOM 787 C CA . VAL A 1 96 ? -5.858 -9.134 -2.366 1.00 82.06 96 VAL A CA 1
ATOM 788 C C . VAL A 1 96 ? -7.363 -8.908 -2.207 1.00 82.06 96 VAL A C 1
ATOM 790 O O . VAL A 1 96 ? -7.897 -8.983 -1.098 1.00 82.06 96 VAL A O 1
ATOM 793 N N . CYS A 1 97 ? -8.074 -8.732 -3.324 1.00 83.31 97 CYS A N 1
ATOM 794 C CA . CYS A 1 97 ? -9.521 -8.527 -3.329 1.00 83.31 97 CYS A CA 1
ATOM 795 C C . CYS A 1 97 ? -10.295 -9.691 -2.700 1.00 83.31 97 CYS A C 1
ATOM 797 O O . CYS A 1 97 ? -11.251 -9.476 -1.956 1.00 83.31 97 CYS A O 1
ATOM 799 N N . THR A 1 98 ? -9.888 -10.927 -2.992 1.00 81.19 98 THR A N 1
ATOM 800 C CA . THR A 1 98 ? -10.509 -12.132 -2.429 1.00 81.19 98 THR A CA 1
ATOM 801 C C . THR A 1 98 ? -10.360 -12.169 -0.909 1.00 81.19 98 THR A C 1
ATOM 803 O O . THR A 1 98 ? -11.343 -12.417 -0.211 1.00 81.19 98 THR A O 1
ATOM 806 N N . ILE A 1 99 ? -9.147 -11.931 -0.403 1.00 80.94 99 ILE A N 1
ATOM 807 C CA . ILE A 1 99 ? -8.834 -11.999 1.030 1.00 80.94 99 ILE A CA 1
ATOM 808 C C . ILE A 1 99 ? -9.668 -10.978 1.797 1.00 80.94 99 ILE A C 1
ATOM 810 O O . ILE A 1 99 ? -10.335 -11.328 2.771 1.00 80.94 99 ILE A O 1
ATOM 814 N N . LEU A 1 100 ? -9.696 -9.735 1.312 1.00 88.06 100 LEU A N 1
ATOM 815 C CA . LEU A 1 100 ? -10.461 -8.661 1.939 1.00 88.06 100 LEU A CA 1
ATOM 816 C C . LEU A 1 100 ? -11.966 -8.984 1.950 1.00 88.06 100 LEU A C 1
ATOM 818 O O . LEU A 1 100 ? -12.575 -8.965 3.018 1.00 88.06 100 LEU A O 1
ATOM 822 N N . LYS A 1 101 ? -12.548 -9.386 0.809 1.00 87.94 101 LYS A N 1
ATOM 823 C CA . LYS A 1 101 ? -13.990 -9.694 0.690 1.00 87.94 101 LYS A CA 1
ATOM 824 C C . LYS A 1 101 ? -14.446 -10.863 1.557 1.00 87.94 101 LYS A C 1
ATOM 826 O O . LYS A 1 101 ? -15.589 -10.896 1.997 1.00 87.94 101 LYS A O 1
ATOM 831 N N . LYS A 1 102 ? -13.578 -11.851 1.769 1.00 85.75 102 LYS A N 1
ATOM 832 C CA . LYS A 1 102 ? -13.908 -13.054 2.540 1.00 85.75 102 LYS A CA 1
ATOM 833 C C . LYS A 1 102 ? -13.854 -12.819 4.050 1.00 85.75 102 LYS A C 1
ATOM 835 O O . LYS A 1 102 ? -14.581 -13.481 4.788 1.00 85.75 102 LYS A O 1
ATOM 840 N N . HIS A 1 103 ? -12.976 -11.927 4.507 1.00 87.12 103 HIS A N 1
ATOM 841 C CA . HIS A 1 103 ? -12.617 -11.832 5.922 1.00 87.12 103 HIS A CA 1
ATOM 842 C C . HIS A 1 103 ? -12.985 -10.510 6.601 1.00 87.12 103 HIS A C 1
ATOM 844 O O . HIS A 1 103 ? -12.931 -10.436 7.832 1.00 87.12 103 HIS A O 1
ATOM 850 N N . LEU A 1 104 ? -13.368 -9.483 5.842 1.00 89.88 104 LEU A N 1
ATOM 851 C CA . LEU A 1 104 ? -13.794 -8.196 6.384 1.00 89.88 104 LEU A CA 1
ATOM 852 C C . LEU A 1 104 ? -15.310 -7.996 6.238 1.00 89.88 104 LEU A C 1
ATOM 854 O O . LEU A 1 104 ? -15.908 -8.500 5.288 1.00 89.88 104 LEU A O 1
ATOM 858 N N . PRO A 1 105 ? -15.937 -7.228 7.149 1.00 92.88 105 PRO A N 1
ATOM 859 C CA . PRO A 1 105 ? -17.274 -6.684 6.927 1.00 92.88 105 PRO A CA 1
ATOM 860 C C . PRO A 1 105 ? -17.347 -5.906 5.607 1.00 92.88 105 PRO A C 1
ATOM 862 O O . PRO A 1 105 ? -16.375 -5.251 5.235 1.00 92.88 105 PRO A O 1
ATOM 865 N N . GLU A 1 106 ? -18.489 -5.962 4.921 1.00 92.38 106 GLU A N 1
ATOM 866 C CA . GLU A 1 106 ? -18.689 -5.377 3.584 1.00 92.38 106 GLU A CA 1
ATOM 867 C C . GLU A 1 106 ? -18.319 -3.886 3.524 1.00 92.38 106 GLU A C 1
ATOM 869 O O . GLU A 1 106 ? -17.504 -3.492 2.694 1.00 92.38 106 GLU A O 1
ATOM 874 N N . ASP A 1 107 ? -18.801 -3.084 4.478 1.00 91.19 107 ASP A N 1
ATOM 875 C CA . ASP A 1 107 ? -18.530 -1.642 4.573 1.00 91.19 107 ASP A CA 1
ATOM 876 C C . ASP A 1 107 ? -17.038 -1.321 4.753 1.00 91.19 107 ASP A C 1
ATOM 878 O O . ASP A 1 107 ? -16.505 -0.368 4.177 1.00 91.19 107 ASP A O 1
ATOM 882 N N . LEU A 1 108 ? -16.345 -2.125 5.561 1.00 90.56 108 LEU A N 1
ATOM 883 C CA . LEU A 1 108 ? -14.909 -1.995 5.774 1.00 90.56 108 LEU A CA 1
ATOM 884 C C . LEU A 1 108 ? -14.126 -2.479 4.550 1.00 90.56 108 LEU A C 1
ATOM 886 O O . LEU A 1 108 ? -13.124 -1.866 4.190 1.00 90.56 108 LEU A O 1
ATOM 890 N N . CYS A 1 109 ? -14.576 -3.562 3.918 1.00 92.31 109 CYS A N 1
ATOM 891 C CA . CYS A 1 109 ? -13.953 -4.132 2.735 1.00 92.31 109 CYS A CA 1
ATOM 892 C C . CYS A 1 109 ? -13.991 -3.155 1.560 1.00 92.31 109 CYS A C 1
ATOM 894 O O . CYS A 1 109 ? -12.943 -2.897 0.977 1.00 92.31 109 CYS A O 1
ATOM 896 N N . GLU A 1 110 ? -15.160 -2.602 1.225 1.00 92.38 110 GLU A N 1
ATOM 897 C CA . GLU A 1 110 ? -15.326 -1.659 0.110 1.00 92.38 110 GLU A CA 1
ATOM 898 C C . GLU A 1 110 ? -14.391 -0.463 0.261 1.00 92.38 110 GLU A C 1
ATOM 900 O O . GLU A 1 110 ? -13.562 -0.205 -0.608 1.00 92.38 110 GLU A O 1
ATOM 905 N N . LYS A 1 111 ? -14.410 0.176 1.437 1.00 91.44 111 LYS A N 1
ATOM 906 C CA . LYS A 1 111 ? -13.536 1.315 1.731 1.00 91.44 111 LYS A CA 1
ATOM 907 C C . LYS A 1 111 ? -12.056 0.996 1.514 1.00 91.44 111 LYS A C 1
ATOM 909 O O . LYS A 1 111 ? -11.277 1.866 1.131 1.00 91.44 111 LYS A O 1
ATOM 914 N N . ILE A 1 112 ? -11.635 -0.218 1.847 1.00 91.75 112 ILE A N 1
ATOM 915 C CA . ILE A 1 112 ? -10.229 -0.609 1.778 1.00 91.75 112 ILE A CA 1
ATOM 916 C C . ILE A 1 112 ? -9.843 -0.986 0.356 1.00 91.75 112 ILE A C 1
ATOM 918 O O . ILE A 1 112 ? -8.766 -0.592 -0.089 1.00 91.75 112 ILE A O 1
ATOM 922 N N . LEU A 1 113 ? -10.725 -1.667 -0.374 1.00 92.56 113 LEU A N 1
ATOM 923 C CA . LEU A 1 113 ? -10.541 -1.915 -1.800 1.00 92.56 113 LEU A CA 1
ATOM 924 C C . LEU A 1 113 ? -10.399 -0.607 -2.573 1.00 92.56 113 LEU A C 1
ATOM 926 O O . LEU A 1 113 ? -9.448 -0.499 -3.339 1.00 92.56 113 LEU A O 1
ATOM 930 N N . ASP A 1 114 ? -11.222 0.403 -2.280 1.00 93.00 114 ASP A N 1
ATOM 931 C CA . ASP A 1 114 ? -11.112 1.729 -2.900 1.00 93.00 114 ASP A CA 1
ATOM 932 C C . ASP A 1 114 ? -9.717 2.346 -2.691 1.00 93.00 114 ASP A C 1
ATOM 934 O O . ASP A 1 114 ? -9.137 2.927 -3.606 1.00 93.00 114 ASP A O 1
ATOM 938 N N . ILE A 1 115 ? -9.137 2.198 -1.491 1.00 93.06 115 ILE A N 1
ATOM 939 C CA . ILE A 1 115 ? -7.793 2.712 -1.176 1.00 93.06 115 ILE A CA 1
ATOM 940 C C . ILE A 1 115 ? -6.718 1.972 -1.983 1.00 93.06 115 ILE A C 1
ATOM 942 O O . ILE A 1 115 ? -5.812 2.610 -2.525 1.00 93.06 115 ILE A O 1
ATOM 946 N N . TYR A 1 116 ? -6.795 0.640 -2.048 1.00 91.75 116 TYR A N 1
ATOM 947 C CA . TYR A 1 116 ? -5.841 -0.172 -2.806 1.00 91.75 116 TYR A CA 1
ATOM 948 C C . TYR A 1 116 ? -5.979 0.037 -4.316 1.00 91.75 116 TYR A C 1
ATOM 950 O O . TYR A 1 116 ? -4.968 0.078 -5.011 1.00 91.75 116 TYR A O 1
ATOM 958 N N . GLU A 1 117 ? -7.200 0.185 -4.830 1.00 90.69 117 GLU A N 1
ATOM 959 C CA . GLU A 1 117 ? -7.472 0.494 -6.235 1.00 90.69 117 GLU A CA 1
ATOM 960 C C . GLU A 1 117 ? -6.933 1.874 -6.608 1.00 90.69 117 GLU A C 1
ATOM 962 O O . GLU A 1 117 ? -6.197 1.997 -7.585 1.00 90.69 117 GLU A O 1
ATOM 967 N N . GLU A 1 118 ? -7.205 2.896 -5.792 1.00 91.38 118 GLU A N 1
ATOM 968 C CA . GLU A 1 118 ? -6.676 4.242 -6.008 1.00 91.38 118 GLU A CA 1
ATOM 969 C C . GLU A 1 118 ? -5.140 4.239 -6.028 1.00 91.38 118 GLU A C 1
ATOM 971 O O . GLU A 1 118 ? -4.528 4.818 -6.928 1.00 91.38 118 GLU A O 1
ATOM 976 N N . ALA A 1 119 ? -4.503 3.557 -5.071 1.00 91.06 119 ALA A N 1
ATOM 977 C CA . ALA A 1 119 ? -3.050 3.417 -5.036 1.00 91.06 119 ALA A CA 1
ATOM 978 C C . ALA A 1 119 ? -2.519 2.677 -6.275 1.00 91.06 119 ALA A C 1
ATOM 980 O O . ALA A 1 119 ? -1.569 3.145 -6.901 1.00 91.06 119 ALA A O 1
ATOM 981 N N . ASN A 1 120 ? -3.149 1.565 -6.664 1.00 88.19 120 ASN A N 1
ATOM 982 C CA . ASN A 1 120 ? -2.765 0.784 -7.839 1.00 88.19 120 ASN A CA 1
ATOM 983 C C . ASN A 1 120 ? -2.850 1.608 -9.131 1.00 88.19 120 ASN A C 1
ATOM 985 O O . ASN A 1 120 ? -1.909 1.621 -9.922 1.00 88.19 120 ASN A O 1
ATOM 989 N N . LEU A 1 121 ? -3.956 2.328 -9.328 1.00 87.38 121 LEU A N 1
ATOM 990 C CA . LEU A 1 121 ? -4.158 3.174 -10.501 1.00 87.38 121 LEU A CA 1
ATOM 991 C C . LEU A 1 121 ? -3.118 4.289 -10.559 1.00 87.38 121 LEU A C 1
ATOM 993 O O . LEU A 1 121 ? -2.555 4.535 -11.619 1.00 87.38 121 LEU A O 1
ATOM 997 N N . ARG A 1 122 ? -2.828 4.943 -9.427 1.00 87.94 122 ARG A N 1
ATOM 998 C CA . ARG A 1 122 ? -1.859 6.044 -9.378 1.00 87.94 122 ARG A CA 1
ATOM 999 C C . ARG A 1 122 ? -0.413 5.577 -9.531 1.00 87.94 122 ARG A C 1
ATOM 1001 O O . ARG A 1 122 ? 0.377 6.295 -10.137 1.00 87.94 122 ARG A O 1
ATOM 1008 N N . MET A 1 123 ? -0.055 4.392 -9.040 1.00 87.06 123 MET A N 1
ATOM 1009 C CA . MET A 1 123 ? 1.274 3.816 -9.280 1.00 87.06 123 MET A CA 1
ATOM 1010 C C . MET A 1 123 ? 1.481 3.458 -10.751 1.00 87.06 123 MET A C 1
ATOM 1012 O O . MET A 1 123 ? 2.553 3.722 -11.284 1.00 87.06 123 MET A O 1
ATOM 1016 N N . ASN A 1 124 ? 0.445 2.966 -11.432 1.00 80.88 124 ASN A N 1
ATOM 1017 C CA . ASN A 1 124 ? 0.560 2.370 -12.765 1.00 80.88 124 ASN A CA 1
ATOM 1018 C C . ASN A 1 124 ? -0.043 3.231 -13.897 1.00 80.88 124 ASN A C 1
ATOM 1020 O O . ASN A 1 124 ? -0.419 2.707 -14.945 1.00 80.88 124 ASN A O 1
ATOM 1024 N N . VAL A 1 125 ? -0.157 4.553 -13.701 1.00 78.38 125 VAL A N 1
ATOM 1025 C CA . VAL A 1 125 ? -0.533 5.489 -14.780 1.00 78.38 125 VAL A CA 1
ATOM 1026 C C . VAL A 1 125 ? 0.530 5.436 -15.887 1.00 78.38 125 VAL A C 1
ATOM 1028 O O . VAL A 1 125 ? 1.712 5.483 -15.548 1.00 78.38 125 VAL A O 1
ATOM 1031 N N . PRO A 1 126 ? 0.152 5.386 -17.180 1.00 69.12 126 PRO A N 1
ATOM 1032 C CA . PRO A 1 126 ? 1.111 5.502 -18.278 1.00 69.12 126 PRO A CA 1
ATOM 1033 C C . PRO A 1 126 ? 1.903 6.811 -18.188 1.00 69.12 126 PRO A C 1
ATOM 1035 O O . PRO A 1 126 ? 1.290 7.874 -18.045 1.00 69.12 126 PRO A O 1
ATOM 1038 N N . ARG A 1 127 ? 3.236 6.754 -18.280 1.00 70.62 127 ARG A N 1
ATOM 1039 C CA . ARG A 1 127 ? 4.107 7.941 -18.272 1.00 70.62 127 ARG A CA 1
ATOM 1040 C C . ARG A 1 127 ? 5.075 7.922 -19.449 1.00 70.62 127 ARG A C 1
ATOM 1042 O O . ARG A 1 127 ? 5.193 6.931 -20.166 1.00 70.62 127 ARG A O 1
ATOM 1049 N N . ASP A 1 128 ? 5.730 9.057 -19.666 1.00 69.25 128 ASP A N 1
ATOM 1050 C CA . ASP A 1 128 ? 6.745 9.189 -20.703 1.00 69.25 128 ASP A CA 1
ATOM 1051 C C . ASP A 1 128 ? 8.020 8.427 -20.298 1.00 69.25 128 ASP A C 1
ATOM 1053 O O . ASP A 1 128 ? 8.498 8.538 -19.168 1.00 69.25 128 ASP A O 1
ATOM 1057 N N . ASN A 1 129 ? 8.606 7.682 -21.244 1.00 59.78 129 ASN A N 1
ATOM 1058 C CA . ASN A 1 129 ? 9.758 6.794 -21.011 1.00 59.78 129 ASN A CA 1
ATOM 1059 C C . ASN A 1 129 ? 11.002 7.491 -20.416 1.00 59.78 129 ASN A C 1
ATOM 1061 O O . ASN A 1 129 ? 11.887 6.816 -19.902 1.00 59.78 129 ASN A O 1
ATOM 1065 N N . GLU A 1 130 ? 11.114 8.821 -20.511 1.00 58.09 130 GLU A N 1
ATOM 1066 C CA . GLU A 1 130 ? 12.237 9.581 -19.936 1.00 58.09 130 GLU A CA 1
ATOM 1067 C C . GLU A 1 130 ? 12.126 9.751 -18.405 1.00 58.09 130 GLU A C 1
ATOM 1069 O O . GLU A 1 130 ? 13.131 10.017 -17.743 1.00 58.09 130 GLU A O 1
ATOM 1074 N N . GLU A 1 131 ? 10.931 9.562 -17.829 1.00 59.66 131 GLU A N 1
ATOM 1075 C CA . GLU A 1 131 ? 10.667 9.655 -16.384 1.00 59.66 131 GLU A CA 1
ATOM 1076 C C . GLU A 1 131 ? 10.683 8.284 -15.682 1.00 59.66 131 GLU A C 1
ATOM 1078 O O . GLU A 1 131 ? 10.937 8.198 -14.477 1.00 59.66 131 GLU A O 1
ATOM 1083 N N . GLU A 1 132 ? 10.443 7.205 -16.430 1.00 64.81 132 GLU A N 1
ATOM 1084 C CA . GLU A 1 132 ? 10.317 5.845 -15.905 1.00 64.81 132 GLU A CA 1
ATOM 1085 C C . GLU A 1 132 ? 11.687 5.165 -15.756 1.00 64.81 132 GLU A C 1
ATOM 1087 O O . GLU A 1 132 ? 12.261 4.619 -16.695 1.00 64.81 132 GLU A O 1
ATOM 1092 N N . ASN A 1 133 ? 12.225 5.177 -14.537 1.00 73.88 133 ASN A N 1
ATOM 1093 C CA . ASN A 1 133 ? 13.410 4.406 -14.166 1.00 73.88 133 ASN A CA 1
ATOM 1094 C C . ASN A 1 133 ? 13.199 3.688 -12.824 1.00 73.88 133 ASN A C 1
ATOM 1096 O O . ASN A 1 133 ? 12.263 3.985 -12.082 1.00 73.88 133 ASN A O 1
ATOM 1100 N N . GLU A 1 134 ? 14.088 2.748 -12.495 1.00 77.31 134 GLU A N 1
ATOM 1101 C CA . GLU A 1 134 ? 13.994 1.927 -11.277 1.00 77.31 134 GLU A CA 1
ATOM 1102 C C . GLU A 1 134 ? 13.873 2.773 -9.997 1.00 77.31 134 GLU A C 1
ATOM 1104 O O . GLU A 1 134 ? 13.090 2.452 -9.103 1.00 77.31 134 GLU A O 1
ATOM 1109 N N . VAL A 1 135 ? 14.593 3.897 -9.931 1.00 81.06 135 VAL A N 1
ATOM 1110 C CA . VAL A 1 135 ? 14.531 4.847 -8.811 1.00 81.06 135 VAL A CA 1
ATOM 1111 C C . VAL A 1 135 ? 13.143 5.477 -8.689 1.00 81.06 135 VAL A C 1
ATOM 1113 O O . VAL A 1 135 ? 12.604 5.579 -7.588 1.00 81.06 135 VAL A O 1
ATOM 1116 N N . PHE A 1 136 ? 12.536 5.880 -9.801 1.00 82.44 136 PHE A N 1
ATOM 1117 C CA . PHE A 1 136 ? 11.197 6.455 -9.804 1.00 82.44 136 PHE A CA 1
ATOM 1118 C C . PHE A 1 136 ? 10.136 5.447 -9.339 1.00 82.44 136 PHE A C 1
ATOM 1120 O O . PHE A 1 136 ? 9.349 5.758 -8.441 1.00 82.44 136 PHE A O 1
ATOM 1127 N N . PHE A 1 137 ? 10.149 4.223 -9.878 1.00 84.25 137 PHE A N 1
ATOM 1128 C CA . PHE A 1 137 ? 9.220 3.168 -9.454 1.00 84.25 137 PHE A CA 1
ATOM 1129 C C . PHE A 1 137 ? 9.408 2.796 -7.985 1.00 84.25 137 PHE A C 1
ATOM 1131 O O . PHE A 1 137 ? 8.433 2.634 -7.250 1.00 84.25 137 PHE A O 1
ATOM 1138 N N . PHE A 1 138 ? 10.659 2.763 -7.522 1.00 84.56 138 PHE A N 1
ATOM 1139 C CA . PHE A 1 138 ? 10.973 2.606 -6.111 1.00 84.56 138 PHE A CA 1
ATOM 1140 C C . PHE A 1 138 ? 10.297 3.696 -5.258 1.00 84.56 138 PHE A C 1
ATOM 1142 O O . PHE A 1 138 ? 9.577 3.355 -4.322 1.00 84.56 138 PHE A O 1
ATOM 1149 N N . ILE A 1 139 ? 10.446 4.987 -5.595 1.00 85.88 139 ILE A N 1
ATOM 1150 C CA . ILE A 1 139 ? 9.810 6.094 -4.850 1.00 85.88 139 ILE A CA 1
ATOM 1151 C C . ILE A 1 139 ? 8.290 5.946 -4.828 1.00 85.88 139 ILE A C 1
ATOM 1153 O O . ILE A 1 139 ? 7.678 6.107 -3.771 1.00 85.88 139 ILE A O 1
ATOM 1157 N N . LEU A 1 140 ? 7.676 5.660 -5.981 1.00 88.56 140 LEU A N 1
ATOM 1158 C CA . LEU A 1 140 ? 6.228 5.492 -6.075 1.00 88.56 140 LEU A CA 1
ATOM 1159 C C . LEU A 1 140 ? 5.749 4.367 -5.168 1.00 88.56 140 LEU A C 1
ATOM 1161 O O . LEU A 1 140 ? 4.826 4.568 -4.377 1.00 88.56 140 LEU A O 1
ATOM 1165 N N . ARG A 1 141 ? 6.398 3.205 -5.245 1.00 88.50 141 ARG A N 1
ATOM 1166 C CA . ARG A 1 141 ? 6.059 2.062 -4.409 1.00 88.50 141 ARG A CA 1
ATOM 1167 C C . ARG A 1 141 ? 6.198 2.417 -2.934 1.00 88.50 141 ARG A C 1
ATOM 1169 O O . ARG A 1 141 ? 5.245 2.209 -2.189 1.00 88.50 141 ARG A O 1
ATOM 1176 N N . GLU A 1 142 ? 7.323 2.983 -2.506 1.00 87.25 142 GLU A N 1
ATOM 1177 C CA . GLU A 1 142 ? 7.541 3.380 -1.108 1.00 87.25 142 GLU A CA 1
ATOM 1178 C C . GLU A 1 142 ? 6.484 4.381 -0.623 1.00 87.25 142 GLU A C 1
ATOM 1180 O O . GLU A 1 142 ? 5.863 4.176 0.422 1.00 87.25 142 GLU A O 1
ATOM 1185 N N . TYR A 1 143 ? 6.201 5.418 -1.414 1.00 90.50 143 TYR A N 1
ATOM 1186 C CA . TYR A 1 143 ? 5.160 6.393 -1.105 1.00 90.50 143 TYR A CA 1
ATOM 1187 C C . TYR A 1 143 ? 3.789 5.728 -0.952 1.00 90.50 143 TYR A C 1
ATOM 1189 O O . TYR A 1 143 ? 3.115 5.923 0.059 1.00 90.50 143 TYR A O 1
ATOM 1197 N N . PHE A 1 144 ? 3.347 4.930 -1.923 1.00 91.69 144 PHE A N 1
ATOM 1198 C CA . PHE A 1 144 ? 1.990 4.393 -1.889 1.00 91.69 144 PHE A CA 1
ATOM 1199 C C . PHE A 1 144 ? 1.819 3.299 -0.833 1.00 91.69 144 PHE A C 1
ATOM 1201 O O . PHE A 1 144 ? 0.819 3.281 -0.114 1.00 91.69 144 PHE A O 1
ATOM 1208 N N . THR A 1 145 ? 2.801 2.413 -0.706 1.00 89.19 145 THR A N 1
ATOM 1209 C CA . THR A 1 145 ? 2.724 1.242 0.176 1.00 89.19 145 THR A CA 1
ATOM 1210 C C . THR A 1 145 ? 3.027 1.586 1.630 1.00 89.19 145 THR A C 1
ATOM 1212 O O . THR A 1 145 ? 2.263 1.200 2.513 1.00 89.19 145 THR A O 1
ATOM 1215 N N . LYS A 1 146 ? 4.068 2.382 1.904 1.00 88.25 146 LYS A N 1
ATOM 1216 C CA . LYS A 1 146 ? 4.483 2.678 3.283 1.00 88.25 146 LYS A CA 1
ATOM 1217 C C . LYS A 1 146 ? 3.850 3.939 3.856 1.00 88.25 146 LYS A C 1
ATOM 1219 O O . LYS A 1 146 ? 3.685 4.007 5.073 1.00 88.25 146 LYS A O 1
ATOM 1224 N N . PHE A 1 147 ? 3.467 4.906 3.021 1.00 89.06 147 PHE A N 1
ATOM 1225 C CA . PHE A 1 147 ? 2.947 6.196 3.484 1.00 89.06 147 PHE A CA 1
ATOM 1226 C C . PHE A 1 147 ? 1.451 6.383 3.190 1.00 89.06 147 PHE A C 1
ATOM 1228 O O . PHE A 1 147 ? 0.649 6.545 4.113 1.00 89.06 147 PHE A O 1
ATOM 1235 N N . TYR A 1 148 ? 1.052 6.332 1.918 1.00 91.38 148 TYR A N 1
ATOM 1236 C CA . TYR A 1 148 ? -0.308 6.637 1.472 1.00 91.38 148 TYR A CA 1
ATOM 1237 C C . TYR A 1 148 ? -1.340 5.652 2.028 1.00 91.38 148 TYR A C 1
ATOM 1239 O O . TYR A 1 148 ? -2.248 6.062 2.751 1.00 91.38 148 TYR A O 1
ATOM 1247 N N . VAL A 1 149 ? -1.205 4.357 1.716 1.00 91.62 149 VAL A N 1
ATOM 1248 C CA . VAL A 1 149 ? -2.185 3.332 2.107 1.00 91.62 149 VAL A CA 1
ATOM 1249 C C . VAL A 1 149 ? -2.389 3.310 3.629 1.00 91.62 149 VAL A C 1
ATOM 1251 O O . VAL A 1 149 ? -3.542 3.447 4.049 1.00 91.62 149 VAL A O 1
ATOM 1254 N N . PRO A 1 150 ? -1.339 3.252 4.478 1.00 90.38 150 PRO A N 1
ATOM 1255 C CA . PRO A 1 150 ? -1.513 3.289 5.929 1.00 90.38 150 PRO A CA 1
ATOM 1256 C C . PRO A 1 150 ? -2.298 4.516 6.409 1.00 90.38 150 PRO A C 1
ATOM 1258 O O . PRO A 1 150 ? -3.275 4.384 7.143 1.00 90.38 150 PRO A O 1
ATOM 1261 N N . LEU A 1 151 ? -1.966 5.722 5.946 1.00 89.19 151 LEU A N 1
ATOM 1262 C CA . LEU A 1 151 ? -2.668 6.931 6.390 1.00 89.19 151 LEU A CA 1
ATOM 1263 C C . LEU A 1 151 ? -4.119 6.990 5.903 1.00 89.19 151 LEU A C 1
ATOM 1265 O O . LEU A 1 151 ? -5.011 7.445 6.626 1.00 89.19 151 LEU A O 1
ATOM 1269 N N . ARG A 1 152 ? -4.396 6.473 4.706 1.00 89.88 152 ARG A N 1
ATOM 1270 C CA . ARG A 1 152 ? -5.755 6.418 4.162 1.00 89.88 152 ARG A CA 1
ATOM 1271 C C . ARG A 1 152 ? -6.656 5.441 4.910 1.00 89.88 152 ARG A C 1
ATOM 1273 O O . ARG A 1 152 ? -7.844 5.733 5.052 1.00 89.88 152 ARG A O 1
ATOM 1280 N N . LEU A 1 153 ? -6.116 4.358 5.476 1.00 88.31 153 LEU A N 1
ATOM 1281 C CA . LEU A 1 153 ? -6.891 3.415 6.297 1.00 88.31 153 LEU A CA 1
ATOM 1282 C C . LEU A 1 153 ? -7.519 4.087 7.532 1.00 88.31 153 LEU A C 1
ATOM 1284 O O . LEU A 1 153 ? -8.647 3.761 7.912 1.00 88.31 153 LEU A O 1
ATOM 1288 N N . ILE A 1 154 ? -6.852 5.090 8.112 1.00 85.19 154 ILE A N 1
ATOM 1289 C CA . ILE A 1 154 ? -7.400 5.918 9.204 1.00 85.19 154 ILE A CA 1
ATOM 1290 C C . ILE A 1 154 ? -8.076 7.203 8.718 1.00 85.19 154 ILE A C 1
ATOM 1292 O O . ILE A 1 154 ? -8.465 8.040 9.524 1.00 85.19 154 ILE A O 1
ATOM 1296 N N . SER A 1 155 ? -8.304 7.350 7.411 1.00 83.06 155 SER A N 1
ATOM 1297 C CA . SER A 1 155 ? -8.893 8.551 6.794 1.00 83.06 155 SER A CA 1
ATOM 1298 C C . SER A 1 155 ? -8.074 9.828 7.022 1.00 83.06 155 SER A C 1
ATOM 1300 O O . SER A 1 155 ? -8.604 10.932 6.887 1.00 83.06 155 SER A O 1
ATOM 1302 N N . CYS A 1 156 ? -6.784 9.691 7.340 1.00 83.81 156 CYS A N 1
ATOM 1303 C CA . CYS A 1 156 ? -5.883 10.823 7.463 1.00 83.81 156 CYS A CA 1
ATOM 1304 C C . CYS A 1 156 ? -5.644 11.407 6.064 1.00 83.81 156 CYS A C 1
ATOM 1306 O O . CYS A 1 156 ? -5.216 10.712 5.138 1.00 83.81 156 CYS A O 1
ATOM 1308 N N . LYS A 1 157 ? -5.978 12.689 5.887 1.00 74.38 157 LYS A N 1
ATOM 1309 C CA . LYS A 1 157 ? -5.780 13.408 4.626 1.00 74.38 157 LYS A CA 1
ATOM 1310 C C . LYS A 1 157 ? -4.463 14.157 4.692 1.00 74.38 157 LYS A C 1
ATOM 1312 O O . LYS A 1 157 ? -4.364 15.172 5.373 1.00 74.38 157 LYS A O 1
ATOM 1317 N N . VAL A 1 158 ? -3.467 13.678 3.961 1.00 71.38 158 VAL A N 1
ATOM 1318 C CA . VAL A 1 158 ? -2.167 14.339 3.898 1.00 71.38 158 VAL A CA 1
ATOM 1319 C C . VAL A 1 158 ? -1.920 14.836 2.483 1.00 71.38 158 VAL A C 1
ATOM 1321 O O . VAL A 1 158 ? -1.979 14.060 1.535 1.00 71.38 158 VAL A O 1
ATOM 1324 N N . ASN A 1 159 ? -1.633 16.132 2.343 1.00 83.44 159 ASN A N 1
ATOM 1325 C CA . ASN A 1 159 ? -1.356 16.771 1.053 1.00 83.44 159 ASN A CA 1
ATOM 1326 C C . ASN A 1 159 ? 0.136 16.676 0.695 1.00 83.44 159 ASN A C 1
ATOM 1328 O O . ASN A 1 159 ? 0.732 17.641 0.220 1.00 83.44 159 ASN A O 1
ATOM 1332 N N . ILE A 1 160 ? 0.743 15.526 0.978 1.00 85.69 160 ILE A N 1
ATOM 1333 C CA . ILE A 1 160 ? 2.101 15.175 0.561 1.00 85.69 160 ILE A CA 1
ATOM 1334 C C . ILE A 1 160 ? 1.936 14.253 -0.635 1.00 85.69 160 ILE A C 1
ATOM 1336 O O . ILE A 1 160 ? 1.292 13.211 -0.506 1.00 85.69 160 ILE A O 1
ATOM 1340 N N . ASN A 1 161 ? 2.474 14.647 -1.784 1.00 88.50 161 ASN A N 1
ATOM 1341 C CA . ASN A 1 161 ? 2.487 13.807 -2.978 1.00 88.50 161 ASN A CA 1
ATOM 1342 C C . ASN A 1 161 ? 3.786 12.987 -3.070 1.00 88.50 161 ASN A C 1
ATOM 1344 O O . ASN A 1 161 ? 4.701 13.138 -2.260 1.00 88.50 161 ASN A O 1
ATOM 1348 N N . GLU A 1 162 ? 3.857 12.117 -4.067 1.00 87.06 162 GLU A N 1
ATOM 1349 C CA . GLU A 1 162 ? 4.996 11.250 -4.356 1.00 87.06 162 GLU A CA 1
ATOM 1350 C C . GLU A 1 162 ? 6.310 12.023 -4.572 1.00 87.06 162 GLU A C 1
ATOM 1352 O O . GLU A 1 162 ? 7.366 11.562 -4.146 1.00 87.06 162 GLU A O 1
ATOM 1357 N N . TYR A 1 163 ? 6.260 13.230 -5.147 1.00 85.56 163 TYR A N 1
ATOM 1358 C CA . TYR A 1 163 ? 7.442 14.073 -5.360 1.00 85.56 163 TYR A CA 1
ATOM 1359 C C . TYR A 1 163 ? 7.936 14.712 -4.062 1.00 85.56 163 TYR A C 1
ATOM 1361 O O . TYR A 1 163 ? 9.139 14.760 -3.811 1.00 85.56 163 TYR A O 1
ATOM 1369 N N . ASP A 1 164 ? 7.017 15.187 -3.219 1.00 87.00 164 ASP A N 1
ATOM 1370 C CA . ASP A 1 164 ? 7.332 15.690 -1.883 1.00 87.00 164 ASP A CA 1
ATOM 1371 C C . ASP A 1 164 ? 7.973 14.589 -1.038 1.00 87.00 164 ASP A C 1
ATOM 1373 O O . ASP A 1 164 ? 8.995 14.818 -0.396 1.00 87.00 164 ASP A O 1
ATOM 1377 N N . PHE A 1 165 ? 7.385 13.390 -1.069 1.00 87.00 165 PHE A N 1
ATOM 1378 C CA . PHE A 1 165 ? 7.907 12.220 -0.377 1.00 87.00 165 PHE A CA 1
ATOM 1379 C C . PHE A 1 165 ? 9.287 11.830 -0.906 1.00 87.00 165 PHE A C 1
ATOM 1381 O O . PHE A 1 165 ? 10.223 11.725 -0.118 1.00 87.00 165 PHE A O 1
ATOM 1388 N N . GLY A 1 166 ? 9.442 11.701 -2.227 1.00 85.25 166 GLY A N 1
ATOM 1389 C CA . GLY A 1 166 ? 10.719 11.393 -2.867 1.00 85.25 166 GLY A CA 1
ATOM 1390 C C . GLY A 1 166 ? 11.798 12.419 -2.527 1.00 85.25 166 GLY A C 1
ATOM 1391 O O . GLY A 1 166 ? 12.929 12.052 -2.226 1.00 85.25 166 GLY A O 1
ATOM 1392 N N . PHE A 1 167 ? 11.456 13.707 -2.470 1.00 81.75 167 PHE A N 1
ATOM 1393 C CA . PHE A 1 167 ? 12.399 14.741 -2.058 1.00 81.75 167 PHE A CA 1
ATOM 1394 C C . PHE A 1 167 ? 12.897 14.547 -0.625 1.00 81.75 167 PHE A C 1
ATOM 1396 O O . PHE A 1 167 ? 14.084 14.740 -0.385 1.00 81.75 167 PHE A O 1
ATOM 1403 N N . VAL A 1 168 ? 12.027 14.179 0.323 1.00 78.50 168 VAL A N 1
ATOM 1404 C CA . VAL A 1 168 ? 12.440 13.871 1.707 1.00 78.50 168 VAL A CA 1
ATOM 1405 C C . VAL A 1 168 ? 13.284 12.604 1.731 1.00 78.50 168 VAL A C 1
ATOM 1407 O O . VAL A 1 168 ? 14.400 12.635 2.239 1.00 78.50 168 VAL A O 1
ATOM 1410 N N . TYR A 1 169 ? 12.795 11.545 1.085 1.00 76.31 169 TYR A N 1
ATOM 1411 C CA . TYR A 1 169 ? 13.451 10.244 0.996 1.00 76.31 169 TYR A CA 1
ATOM 1412 C C . TYR A 1 169 ? 14.891 10.356 0.474 1.00 76.31 169 TYR A C 1
ATOM 1414 O O . TYR A 1 169 ? 15.816 9.774 1.033 1.00 76.31 169 TYR A O 1
ATOM 1422 N N . TYR A 1 170 ? 15.111 11.180 -0.556 1.00 70.88 170 TYR A N 1
ATOM 1423 C CA . TYR A 1 170 ? 16.442 11.428 -1.113 1.00 70.88 170 TYR A CA 1
ATOM 1424 C C . TYR A 1 170 ? 17.237 12.508 -0.373 1.00 70.88 170 TYR A C 1
ATOM 1426 O O . TYR A 1 170 ? 18.467 12.454 -0.374 1.00 70.88 170 TYR A O 1
ATOM 1434 N N . LYS A 1 171 ? 16.596 13.490 0.274 1.00 63.22 171 LYS A N 1
ATOM 1435 C CA . LYS A 1 171 ? 17.318 14.486 1.081 1.00 63.22 171 LYS A CA 1
ATOM 1436 C C . LYS A 1 171 ? 17.819 13.946 2.409 1.00 63.22 171 LYS A C 1
ATOM 1438 O O . LYS A 1 171 ? 18.794 14.495 2.910 1.00 63.22 171 LYS A O 1
ATOM 1443 N N . GLU A 1 172 ? 17.248 12.883 2.959 1.00 57.03 172 GLU A N 1
ATOM 1444 C CA . GLU A 1 172 ? 17.807 12.244 4.157 1.00 57.03 172 GLU A CA 1
ATOM 1445 C C . GLU A 1 172 ? 19.116 11.476 3.883 1.00 57.03 172 GLU A C 1
ATOM 1447 O O . GLU A 1 172 ? 19.882 11.210 4.808 1.00 57.03 172 GLU A O 1
ATOM 1452 N N . VAL A 1 173 ? 19.515 11.319 2.610 1.00 47.94 173 VAL A N 1
ATOM 1453 C CA . VAL A 1 173 ? 20.913 11.021 2.228 1.00 47.94 173 VAL A CA 1
ATOM 1454 C C . VAL A 1 173 ? 21.881 12.152 2.665 1.00 47.94 173 VAL A C 1
ATOM 1456 O O . VAL A 1 173 ? 23.094 11.948 2.723 1.00 47.94 173 VAL A O 1
ATOM 1459 N N . LEU A 1 174 ? 21.376 13.340 3.041 1.00 46.84 174 LEU A N 1
ATOM 1460 C CA . LEU A 1 174 ? 22.149 14.525 3.449 1.00 46.84 174 LEU A CA 1
ATOM 1461 C C . LEU A 1 174 ? 22.140 14.848 4.961 1.00 46.84 174 LEU A C 1
ATOM 1463 O O . LEU A 1 174 ? 22.636 15.911 5.331 1.00 46.84 174 LEU A O 1
ATOM 1467 N N . LYS A 1 175 ? 21.732 13.919 5.842 1.00 51.78 175 LYS A N 1
ATOM 1468 C CA . LYS A 1 175 ? 21.998 13.970 7.304 1.00 51.78 175 LYS A CA 1
ATOM 1469 C C . LYS A 1 175 ? 21.271 15.056 8.122 1.00 51.78 175 LYS A C 1
ATOM 1471 O O . LYS A 1 175 ? 21.906 15.752 8.916 1.00 51.78 175 LYS A O 1
ATOM 1476 N N . GLU A 1 176 ? 19.953 15.169 8.020 1.00 51.81 176 GLU A N 1
ATOM 1477 C CA . GLU A 1 176 ? 19.175 15.878 9.046 1.00 51.81 176 GLU A CA 1
ATOM 1478 C C . GLU A 1 176 ? 18.057 14.969 9.560 1.00 51.81 176 GLU A C 1
ATOM 1480 O O . GLU A 1 176 ? 17.180 14.597 8.793 1.00 51.81 176 GLU A O 1
ATOM 1485 N N . ASP A 1 177 ? 18.069 14.646 10.859 1.00 55.81 177 ASP A N 1
ATOM 1486 C CA . ASP A 1 177 ? 17.072 13.803 11.554 1.00 55.81 177 ASP A CA 1
ATOM 1487 C C . ASP A 1 177 ? 15.668 14.453 11.654 1.00 55.81 177 ASP A C 1
ATOM 1489 O O . ASP A 1 177 ? 14.866 14.113 12.526 1.00 55.81 177 ASP A O 1
ATOM 1493 N N . ASN A 1 178 ? 15.373 15.457 10.822 1.00 63.59 178 ASN A N 1
ATOM 1494 C CA . ASN A 1 178 ? 14.195 16.304 10.948 1.00 63.59 178 ASN A CA 1
ATOM 1495 C C . ASN A 1 178 ? 13.419 16.402 9.634 1.00 63.59 178 ASN A C 1
ATOM 1497 O O . ASN A 1 178 ? 13.930 16.869 8.616 1.00 63.59 178 ASN A O 1
ATOM 1501 N N . VAL A 1 179 ? 12.121 16.092 9.710 1.00 69.81 179 VAL A N 1
ATOM 1502 C CA . VAL A 1 179 ? 11.164 16.307 8.620 1.00 69.81 179 VAL A CA 1
ATOM 1503 C C . VAL A 1 179 ? 11.192 17.783 8.187 1.00 69.81 179 VAL A C 1
ATOM 1505 O O . VAL A 1 179 ? 10.950 18.668 9.017 1.00 69.81 179 VAL A O 1
ATOM 1508 N N . PRO A 1 180 ? 11.423 18.094 6.897 1.00 73.94 180 PRO A N 1
ATOM 1509 C CA . PRO A 1 180 ? 11.509 19.474 6.437 1.00 73.94 180 PRO A CA 1
ATOM 1510 C C . PRO A 1 180 ? 10.251 20.304 6.738 1.00 73.94 180 PRO A C 1
ATOM 1512 O O . PRO A 1 180 ? 9.122 19.873 6.512 1.00 73.94 180 PRO A O 1
ATOM 1515 N N . ASN A 1 181 ? 10.428 21.568 7.137 1.00 76.56 181 ASN A N 1
ATOM 1516 C CA . ASN A 1 181 ? 9.316 22.470 7.486 1.00 76.56 181 ASN A CA 1
ATOM 1517 C C . ASN A 1 181 ? 8.243 22.623 6.391 1.00 76.56 181 ASN A C 1
ATOM 1519 O O . ASN A 1 181 ? 7.079 22.878 6.700 1.00 76.56 181 ASN A O 1
ATOM 1523 N N . PHE A 1 182 ? 8.606 22.509 5.110 1.00 80.00 182 PHE A N 1
ATOM 1524 C CA . PHE A 1 182 ? 7.628 22.604 4.020 1.00 80.00 182 PHE A CA 1
ATOM 1525 C C . PHE A 1 182 ? 6.699 21.379 3.960 1.00 80.00 182 PHE A C 1
ATOM 1527 O O . PHE A 1 182 ? 5.541 21.526 3.583 1.00 80.00 182 PHE A O 1
ATOM 1534 N N . ILE A 1 183 ? 7.175 20.208 4.395 1.00 80.06 183 ILE A N 1
ATOM 1535 C CA . ILE A 1 183 ? 6.387 18.978 4.518 1.00 80.06 183 ILE A CA 1
ATOM 1536 C C . ILE A 1 183 ? 5.409 19.103 5.679 1.00 80.06 183 ILE A C 1
ATOM 1538 O O . ILE A 1 183 ? 4.221 18.834 5.522 1.00 80.06 183 ILE A O 1
ATOM 1542 N N . LEU A 1 184 ? 5.878 19.620 6.819 1.00 78.69 184 LEU A N 1
ATOM 1543 C CA . LEU A 1 184 ? 5.028 19.875 7.984 1.00 78.69 184 LEU A CA 1
ATOM 1544 C C . LEU A 1 184 ? 3.857 20.811 7.646 1.00 78.69 184 LEU A C 1
ATOM 1546 O O . LEU A 1 184 ? 2.743 20.598 8.111 1.00 78.69 184 LEU A O 1
ATOM 1550 N N . LYS A 1 185 ? 4.078 21.811 6.782 1.00 82.94 185 LYS A N 1
ATOM 1551 C CA . LYS A 1 185 ? 3.025 22.730 6.304 1.00 82.94 185 LYS A CA 1
ATOM 1552 C C . LYS A 1 185 ? 1.997 22.075 5.375 1.00 82.94 185 LYS A C 1
ATOM 1554 O O . LYS A 1 185 ? 0.915 22.630 5.202 1.00 82.94 185 LYS A O 1
ATOM 1559 N N . LYS A 1 186 ? 2.329 20.935 4.764 1.00 84.12 186 LYS A N 1
ATOM 1560 C CA . LYS A 1 186 ? 1.437 20.150 3.895 1.00 84.12 186 LYS A CA 1
ATOM 1561 C C . LYS A 1 186 ? 0.623 19.103 4.664 1.00 84.12 186 LYS A C 1
ATOM 1563 O O . LYS A 1 186 ? -0.305 18.514 4.110 1.00 84.12 186 LYS A O 1
ATOM 1568 N N . MET A 1 187 ? 0.929 18.889 5.943 1.00 82.06 187 MET A N 1
ATOM 1569 C CA . MET A 1 187 ? 0.129 18.052 6.830 1.00 82.06 187 MET A CA 1
ATOM 1570 C C . MET A 1 187 ? -1.044 18.865 7.383 1.00 82.06 187 MET A C 1
ATOM 1572 O O . MET A 1 187 ? -0.860 19.880 8.053 1.00 82.06 187 MET A O 1
ATOM 1576 N N . SER A 1 188 ? -2.264 18.415 7.105 1.00 74.50 188 SER A N 1
ATOM 1577 C CA . SER A 1 188 ? -3.500 19.033 7.587 1.00 74.50 188 SER A CA 1
ATOM 1578 C C . SER A 1 188 ? -4.374 17.977 8.242 1.00 74.50 188 SER A C 1
ATOM 1580 O O . SER A 1 188 ? -4.500 16.880 7.715 1.00 74.50 188 SER A O 1
ATOM 1582 N N . GLY A 1 189 ? -4.998 18.303 9.364 1.00 75.56 189 GLY A N 1
ATOM 1583 C CA . GLY A 1 189 ? -5.812 17.353 10.113 1.00 75.56 189 GLY A CA 1
ATOM 1584 C C . GLY A 1 189 ? -5.900 17.755 11.573 1.00 75.56 189 GLY A C 1
ATOM 1585 O O . GLY A 1 189 ? -5.418 18.818 11.976 1.00 75.56 189 GLY A O 1
ATOM 1586 N N . ASN A 1 190 ? -6.514 16.904 12.383 1.00 82.88 190 ASN A N 1
ATOM 1587 C CA . ASN A 1 190 ? -6.465 17.081 13.826 1.00 82.88 190 ASN A CA 1
ATOM 1588 C C . ASN A 1 190 ? -5.055 16.759 14.376 1.00 82.88 190 ASN A C 1
ATOM 1590 O O . ASN A 1 190 ? -4.198 16.195 13.694 1.00 82.88 190 ASN A O 1
ATOM 1594 N N . LYS A 1 191 ? -4.797 17.118 15.640 1.00 83.81 191 LYS A N 1
ATOM 1595 C CA . LYS A 1 191 ? -3.474 16.952 16.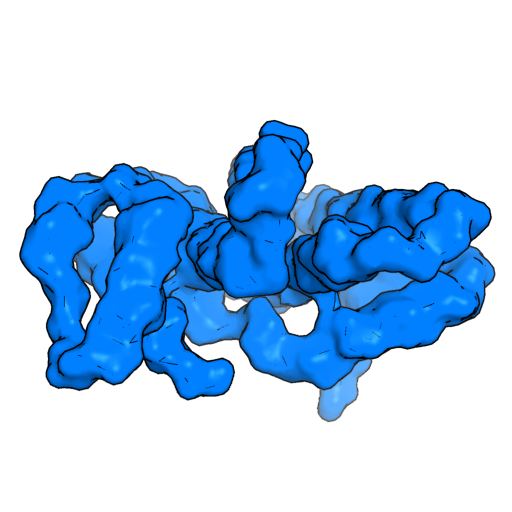270 1.00 83.81 191 LYS A CA 1
ATOM 1596 C C . LYS A 1 191 ? -2.974 15.498 16.269 1.00 83.81 191 LYS A C 1
ATOM 1598 O O . LYS A 1 191 ? -1.768 15.282 16.210 1.00 83.81 191 LYS A O 1
ATOM 1603 N N . ILE A 1 192 ? -3.880 14.524 16.356 1.00 83.88 192 ILE A N 1
ATOM 1604 C CA . ILE A 1 192 ? -3.547 13.094 16.375 1.00 83.88 192 ILE A CA 1
ATOM 1605 C C . ILE A 1 192 ? -3.168 12.636 14.966 1.00 83.88 192 ILE A C 1
ATOM 1607 O O . ILE A 1 192 ? -2.125 12.020 14.792 1.00 83.88 192 ILE A O 1
ATOM 1611 N N . GLU A 1 193 ? -3.958 13.007 13.959 1.00 83.31 193 GLU A N 1
ATOM 1612 C CA . GLU A 1 193 ? -3.694 12.706 12.546 1.00 83.31 193 GLU A CA 1
ATOM 1613 C C . GLU A 1 193 ? -2.340 13.250 12.085 1.00 83.31 193 GLU A C 1
ATOM 1615 O O . GLU A 1 193 ? -1.564 12.525 11.470 1.00 83.31 193 GLU A O 1
ATOM 1620 N N . ILE A 1 194 ? -2.025 14.503 12.427 1.00 83.69 194 ILE A N 1
ATOM 1621 C CA . ILE A 1 194 ? -0.734 15.115 12.081 1.00 83.69 194 ILE A CA 1
ATOM 1622 C C . ILE A 1 194 ? 0.416 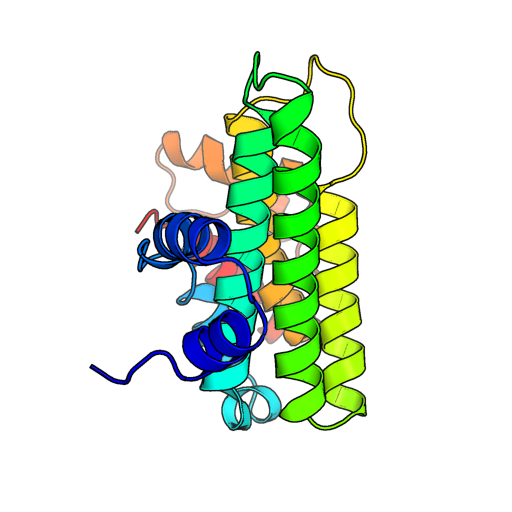14.366 12.761 1.00 83.69 194 ILE A C 1
ATOM 1624 O O . ILE A 1 194 ? 1.426 14.084 12.122 1.00 83.69 194 ILE A O 1
ATOM 1628 N N . LYS A 1 195 ? 0.262 14.016 14.043 1.00 86.00 195 LYS A N 1
ATOM 1629 C CA . LYS A 1 195 ? 1.280 13.265 14.783 1.00 86.00 195 LYS A CA 1
ATOM 1630 C C . LYS A 1 195 ? 1.513 11.880 14.165 1.00 86.00 195 LYS A C 1
ATOM 1632 O O . LYS A 1 195 ? 2.659 11.505 13.948 1.00 86.00 195 LYS A O 1
ATOM 1637 N N . LEU A 1 196 ? 0.448 11.154 13.826 1.00 86.81 196 LEU A N 1
ATOM 1638 C CA . LEU A 1 196 ? 0.551 9.849 13.168 1.00 86.81 196 LEU A CA 1
ATOM 1639 C C . LEU A 1 196 ? 1.194 9.959 11.783 1.00 86.81 196 LEU A C 1
ATOM 1641 O O . LEU A 1 196 ? 2.056 9.154 11.454 1.00 86.81 196 LEU A O 1
ATOM 1645 N N . ALA A 1 197 ? 0.845 10.978 10.993 1.00 85.88 197 ALA A N 1
ATOM 1646 C CA . ALA A 1 197 ? 1.482 11.223 9.700 1.00 85.88 197 ALA A CA 1
ATOM 1647 C C . ALA A 1 197 ? 2.991 11.486 9.827 1.00 85.88 197 ALA A C 1
ATOM 1649 O O . ALA A 1 197 ? 3.765 11.012 8.998 1.00 85.88 197 ALA A O 1
ATOM 1650 N N . GLN A 1 198 ? 3.420 12.204 10.868 1.00 85.12 198 GLN A N 1
ATOM 1651 C CA . GLN A 1 198 ? 4.839 12.426 11.162 1.00 85.12 198 GLN A CA 1
ATOM 1652 C C . GLN A 1 198 ? 5.552 11.134 11.567 1.00 85.12 198 GLN A C 1
ATOM 1654 O O . GLN A 1 198 ? 6.652 10.879 11.088 1.00 85.12 198 GLN A O 1
ATOM 1659 N N . GLU A 1 199 ? 4.935 10.314 12.420 1.00 87.00 199 GLU A N 1
ATOM 1660 C CA . GLU A 1 199 ? 5.505 9.031 12.846 1.00 87.00 199 GLU A CA 1
ATOM 1661 C C . GLU A 1 199 ? 5.607 8.041 11.680 1.00 87.00 199 GLU A C 1
ATOM 1663 O O . GLU A 1 199 ? 6.651 7.417 11.504 1.00 87.00 199 GLU A O 1
ATOM 1668 N N . VAL A 1 200 ? 4.573 7.952 10.836 1.00 87.62 200 VAL A N 1
ATOM 1669 C CA . VAL A 1 200 ? 4.599 7.143 9.609 1.00 87.62 200 VAL A CA 1
ATOM 1670 C C . VAL A 1 200 ? 5.690 7.634 8.663 1.00 87.62 200 VAL A C 1
ATOM 1672 O O . VAL A 1 200 ? 6.456 6.817 8.160 1.00 87.62 200 VAL A O 1
ATOM 1675 N N . LEU A 1 201 ? 5.812 8.950 8.447 1.00 84.88 201 LEU A N 1
ATOM 1676 C CA . LEU A 1 201 ? 6.875 9.501 7.606 1.00 84.88 201 LEU A CA 1
ATOM 1677 C C . LEU A 1 201 ? 8.260 9.151 8.161 1.00 84.88 201 LEU A C 1
ATOM 1679 O O . LEU A 1 201 ? 9.102 8.671 7.415 1.00 84.88 201 LEU A O 1
ATOM 1683 N N . ALA A 1 202 ? 8.478 9.329 9.465 1.00 81.62 202 ALA A N 1
ATOM 1684 C CA . ALA A 1 202 ? 9.746 9.002 10.112 1.00 81.62 202 ALA A CA 1
ATOM 1685 C C . ALA A 1 202 ? 10.088 7.507 10.011 1.00 81.62 202 ALA A C 1
ATOM 1687 O O . ALA A 1 202 ? 11.250 7.155 9.835 1.00 81.62 202 ALA A O 1
ATOM 1688 N N . LEU A 1 203 ? 9.091 6.621 10.099 1.00 83.56 203 LEU A N 1
ATOM 1689 C CA . LEU A 1 203 ? 9.275 5.188 9.858 1.00 83.56 203 LEU A CA 1
ATOM 1690 C C . LEU A 1 203 ? 9.625 4.890 8.398 1.00 83.56 203 LEU A C 1
ATOM 1692 O O . LEU A 1 203 ? 10.455 4.027 8.157 1.00 83.56 203 LEU A O 1
ATOM 1696 N N . CYS A 1 204 ? 9.050 5.617 7.435 1.00 82.38 204 CYS A N 1
ATOM 1697 C CA . CYS A 1 204 ? 9.417 5.466 6.024 1.00 82.38 204 CYS A CA 1
ATOM 1698 C C . CYS A 1 204 ? 10.877 5.857 5.748 1.00 82.38 204 CYS A C 1
ATOM 1700 O O . CYS A 1 204 ? 11.466 5.323 4.817 1.00 82.38 204 CYS A O 1
ATOM 1702 N N . MET A 1 205 ? 11.442 6.805 6.507 1.00 77.44 205 MET A N 1
ATOM 1703 C CA . MET A 1 205 ? 12.813 7.291 6.290 1.00 77.44 205 MET A CA 1
ATOM 1704 C C . MET A 1 205 ? 13.886 6.449 6.992 1.00 77.44 205 MET A C 1
ATOM 1706 O O . MET A 1 205 ? 15.054 6.456 6.603 1.00 77.44 205 MET A O 1
ATOM 1710 N N . LYS A 1 206 ? 13.507 5.692 8.025 1.00 73.56 206 LYS A N 1
ATOM 1711 C CA . LYS A 1 206 ? 14.380 4.691 8.637 1.00 73.56 206 LYS A CA 1
ATOM 1712 C C . LYS A 1 206 ? 14.444 3.495 7.692 1.00 73.56 206 LYS A C 1
ATOM 1714 O O . LYS A 1 206 ? 13.584 2.627 7.756 1.00 73.56 206 LYS A O 1
ATOM 1719 N N . ASN A 1 207 ? 15.426 3.488 6.791 1.00 56.62 207 ASN A N 1
ATOM 1720 C CA . ASN A 1 207 ? 15.760 2.315 5.979 1.00 56.62 207 ASN A CA 1
ATOM 1721 C C . ASN A 1 207 ? 16.130 1.146 6.910 1.00 56.62 207 ASN A C 1
ATOM 1723 O O . ASN A 1 207 ? 17.289 1.030 7.314 1.00 56.62 207 ASN A O 1
ATOM 1727 N N . GLU A 1 208 ? 15.135 0.347 7.292 1.00 46.44 208 GLU A N 1
ATOM 1728 C CA . GLU A 1 208 ? 15.305 -1.024 7.786 1.00 46.44 208 GLU A CA 1
ATOM 1729 C C . GLU A 1 208 ? 15.492 -1.965 6.593 1.00 46.44 208 GLU A C 1
ATOM 1731 O O . GLU A 1 208 ? 14.713 -1.841 5.615 1.00 46.44 208 GLU A O 1
#

pLDDT: mean 75.91, std 13.62, range [32.31, 93.06]

Foldseek 3Di:
DPDLPLLCVLVVPDPDPVLNVVLVVLLVPPPQDDDLLVLLCVVDPLSVVVVSLVRSLLSLLLSLLVLVLVLLAPPDDPPVCNVVSVVSSVSSLVSSLVSLVVPDDPVLSVQLNVLSVVLVCVLPPDDDPVQRDSLLNVLSSLCSSQQRSSLVSVPQDFQQDSVNLSCQLVCVVVDDLDDDPVRLVRGDDPPVSSVSNVVSSSVSNPPD

Secondary structure (DSSP, 8-state):
----HHHHHHHTT---HHHHHHHHHHHS-TTSS-HHHHHHHHT-HHHHTTHHHHHHHHHHHHHHHHHHHHHHH-TT--HHHHHHHHHHHHHHHHHHHHHHHHHS-HHHHHHHHHHHHHHHHHHT----TTT--HHHHHHHHHIIIIIIHHHHHTT--B---HHHHHHHHHHGGG---S--HHHHTTB-S-HHHHHHHHHHHHHHHS--

Sequence (208 aa):
MTENFFLKEVIDKIENKDMIDIFKKYLSNEDVCCSTLQLIIKENEKLKKHEDIFIEAHKLFVASQRMLDDLACKDITPYENRDMDVVMCFTFYAGVCTILKKHLPEDLCEKILDIYEEANLRMNVPRDNEEENEVFFFILREYFTKFYVPLRLISCKVNINEYDFGFVYYKEVLKEDNVPNFILKKMSGNKIEIKLAQEVLALCMKNE